Protein AF-A0A660TI11-F1 (afdb_monomer)

Sequence (239 aa):
DGWEASFKNPEVRSAIKNYALRIVREFHPRYLGLASEINSYADAYPEDFNNYLSLYKEIYDAVKAESPETKIFVTFQWEDLNNLWYQPEEQDYSPGKIKWNQIEIFEPRLDLWAISSYPYITFDNASDIPDDYYSRLLTRTDKELAVTEGGWISEDFKHLTATVEDQEGYLNAIHQQIGDRMAFWIYLLIQDINIESYSKYIKGADLETLGFFTTVGLISENGTPKPALSLWDRFRTLK

Structure (mmCIF, N/CA/C/O backbone):
data_AF-A0A660TI11-F1
#
_entry.id   AF-A0A660TI11-F1
#
loop_
_atom_site.group_PDB
_atom_site.id
_atom_site.type_symbol
_atom_site.label_atom_id
_atom_site.label_alt_id
_atom_site.label_comp_id
_atom_site.label_asym_id
_atom_site.label_entity_id
_atom_site.label_seq_id
_atom_site.pdbx_PDB_ins_code
_atom_site.Cartn_x
_atom_site.Cartn_y
_atom_site.Cartn_z
_atom_site.occupancy
_atom_site.B_iso_or_equiv
_atom_site.auth_seq_id
_atom_site.auth_comp_id
_atom_site.auth_asym_id
_atom_site.auth_atom_id
_atom_site.pdb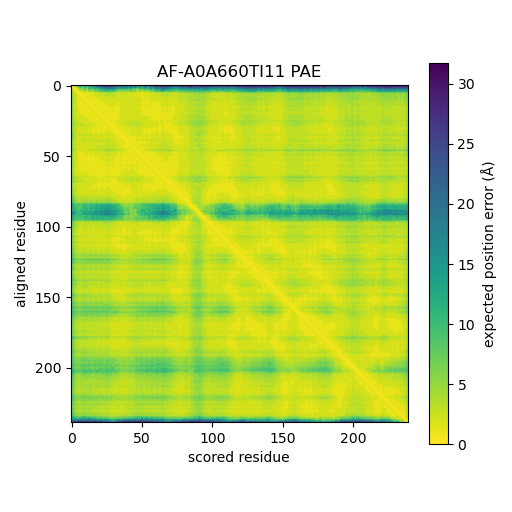x_PDB_model_num
ATOM 1 N N . ASP A 1 1 ? -4.634 28.977 19.392 1.00 50.94 1 ASP A N 1
ATOM 2 C CA . ASP A 1 1 ? -3.402 28.399 19.967 1.00 50.94 1 ASP A CA 1
ATOM 3 C C . ASP A 1 1 ? -3.781 27.364 21.012 1.00 50.94 1 ASP A C 1
ATOM 5 O O . ASP A 1 1 ? -4.490 27.712 21.947 1.00 50.94 1 ASP A O 1
ATOM 9 N N . GLY A 1 2 ? -3.437 26.090 20.789 1.00 66.19 2 GLY A N 1
ATOM 10 C CA . GLY A 1 2 ? -3.873 24.964 21.639 1.00 66.19 2 GLY A CA 1
ATOM 11 C C . GLY A 1 2 ? -4.309 23.691 20.898 1.00 66.19 2 GLY A C 1
ATOM 12 O O . GLY A 1 2 ? -4.834 22.783 21.530 1.00 66.19 2 GLY A O 1
ATOM 13 N N . TRP A 1 3 ? -4.124 23.614 19.577 1.00 69.88 3 TRP A N 1
ATOM 14 C CA . TRP A 1 3 ? -4.389 22.391 18.818 1.00 69.88 3 TRP A CA 1
ATOM 15 C C . TRP A 1 3 ? -3.182 21.447 18.896 1.00 69.88 3 TRP A C 1
ATOM 17 O O . TRP A 1 3 ? -2.064 21.851 18.580 1.00 69.88 3 TRP A O 1
ATOM 27 N N . GLU A 1 4 ? -3.419 20.209 19.328 1.00 84.88 4 GLU A N 1
ATOM 28 C CA . GLU A 1 4 ? -2.422 19.137 19.397 1.00 84.88 4 GLU A CA 1
ATOM 29 C C . GLU A 1 4 ? -2.705 18.112 18.293 1.00 84.88 4 GLU A C 1
ATOM 31 O O . GLU A 1 4 ? -3.795 17.527 18.250 1.00 84.88 4 GLU A O 1
ATOM 36 N N . ALA A 1 5 ? -1.722 17.898 17.414 1.00 87.81 5 ALA A N 1
ATOM 37 C CA . ALA A 1 5 ? -1.749 16.907 16.339 1.00 87.81 5 ALA A CA 1
ATOM 38 C C . ALA A 1 5 ? -1.487 15.492 16.889 1.00 87.81 5 ALA A C 1
ATOM 40 O O . ALA A 1 5 ? -0.486 14.866 16.557 1.00 87.81 5 ALA A O 1
ATOM 41 N N . SER A 1 6 ? -2.363 15.021 17.777 1.00 94.50 6 SER A N 1
ATOM 42 C CA . SER A 1 6 ? -2.240 13.725 18.451 1.00 94.50 6 SER A CA 1
ATOM 43 C C . SER A 1 6 ? -3.558 12.960 18.427 1.00 94.50 6 SER A C 1
ATOM 45 O O . SER A 1 6 ? -4.639 13.536 18.587 1.00 94.50 6 SER A O 1
ATOM 47 N N . PHE A 1 7 ? -3.481 11.634 18.327 1.00 96.88 7 PHE A N 1
ATOM 48 C CA . PHE A 1 7 ? -4.636 10.744 18.459 1.00 96.88 7 PHE A CA 1
ATOM 49 C C . PHE A 1 7 ? -5.173 10.634 19.894 1.00 96.88 7 PHE A C 1
ATOM 51 O O . PHE A 1 7 ? -6.214 10.004 20.115 1.00 96.88 7 PHE A O 1
ATOM 58 N N . LYS A 1 8 ? -4.510 11.249 20.880 1.00 96.12 8 LYS A N 1
ATOM 59 C CA . LYS A 1 8 ? -5.046 11.473 22.231 1.00 96.12 8 LYS A CA 1
ATOM 60 C C . LYS A 1 8 ? -6.106 12.574 22.253 1.00 96.12 8 LYS A C 1
ATOM 62 O O . LYS A 1 8 ? -6.991 12.554 23.109 1.00 96.12 8 LYS A O 1
ATOM 67 N N . ASN A 1 9 ? -6.032 13.527 21.323 1.00 96.25 9 ASN A N 1
ATOM 68 C CA . ASN A 1 9 ? -6.940 14.664 21.270 1.00 96.25 9 ASN A CA 1
ATOM 69 C C . ASN A 1 9 ? -8.373 14.194 20.926 1.00 96.25 9 ASN A C 1
ATOM 71 O O . ASN A 1 9 ? -8.598 13.648 19.841 1.00 96.25 9 ASN A O 1
ATOM 75 N N . PRO A 1 10 ? -9.372 14.414 21.804 1.00 95.88 10 PRO A N 1
ATOM 76 C CA . PRO A 1 10 ? -10.735 13.927 21.592 1.00 95.88 10 PRO A CA 1
ATOM 77 C C . PRO A 1 10 ? -11.412 14.520 20.349 1.00 95.88 10 PRO A C 1
ATOM 79 O O . PRO A 1 10 ? -12.268 13.859 19.754 1.00 95.88 10 PRO A O 1
ATOM 82 N N . GLU A 1 11 ? -11.032 15.727 19.925 1.00 95.56 11 GLU A N 1
ATOM 83 C CA . GLU A 1 11 ? -11.569 16.347 18.710 1.00 95.56 11 GLU A CA 1
ATOM 84 C C . GLU A 1 11 ? -11.051 15.639 17.452 1.00 95.56 11 GLU A C 1
ATOM 86 O O . GLU A 1 11 ? -11.844 15.315 16.568 1.00 95.56 11 GLU A O 1
ATOM 91 N N . VAL A 1 12 ? -9.754 15.302 17.409 1.00 95.81 12 VAL A N 1
ATOM 92 C CA . VAL A 1 12 ? -9.137 14.528 16.314 1.00 95.81 12 VAL A CA 1
ATOM 93 C C . VAL A 1 12 ? -9.777 13.144 16.218 1.00 95.81 12 VAL A C 1
ATOM 95 O O . VAL A 1 12 ? -10.233 12.740 15.148 1.00 95.81 12 VAL A O 1
ATOM 98 N N . ARG A 1 13 ? -9.895 12.443 17.352 1.00 97.31 13 ARG A N 1
ATOM 99 C CA . ARG A 1 13 ? -10.547 11.125 17.426 1.00 97.31 13 ARG A CA 1
ATOM 100 C C . ARG A 1 13 ? -11.976 11.168 16.895 1.00 97.31 13 ARG A C 1
ATOM 102 O O . ARG A 1 13 ? -12.360 10.342 16.068 1.00 97.31 13 ARG A O 1
ATOM 109 N N . SER A 1 14 ? -12.751 12.154 17.350 1.00 97.75 14 SER A N 1
ATOM 110 C CA . SER A 1 14 ? -14.145 12.332 16.935 1.00 97.75 14 SER A CA 1
ATOM 111 C C . SER A 1 14 ? -14.249 12.636 15.444 1.00 97.75 14 SER A C 1
ATOM 113 O O . SER A 1 14 ? -15.091 12.053 14.764 1.00 97.75 14 SER A O 1
ATOM 115 N N . ALA A 1 15 ? -13.386 13.507 14.917 1.00 97.31 15 ALA A N 1
ATOM 116 C CA . ALA A 1 15 ? -13.375 13.861 13.503 1.00 97.31 15 ALA A CA 1
ATOM 117 C C . ALA A 1 15 ? -13.090 12.643 12.611 1.00 97.31 15 ALA A C 1
ATOM 119 O O . ALA A 1 15 ? -13.863 12.369 11.693 1.00 97.31 15 ALA A O 1
ATOM 120 N N . ILE A 1 16 ? -12.044 11.871 12.919 1.00 97.88 16 ILE A N 1
ATOM 121 C CA . ILE A 1 16 ? -11.657 10.687 12.136 1.00 97.88 16 ILE A CA 1
ATOM 122 C C . ILE A 1 16 ? -12.747 9.616 12.198 1.00 97.88 16 ILE A C 1
ATOM 124 O O . ILE A 1 16 ? -13.173 9.112 11.158 1.00 97.88 16 ILE A O 1
ATOM 128 N N . LYS A 1 17 ? -13.259 9.307 13.396 1.00 98.69 17 LYS A N 1
ATOM 129 C CA . LYS A 1 17 ? -14.334 8.320 13.563 1.00 98.69 17 LYS A CA 1
ATOM 130 C C . LYS A 1 17 ? -15.594 8.715 12.797 1.00 98.69 17 LYS A C 1
ATOM 132 O O . LYS A 1 17 ? -16.164 7.890 12.085 1.00 98.69 17 LYS A O 1
ATOM 137 N N . ASN A 1 18 ? -16.024 9.970 12.918 1.00 98.69 18 ASN A N 1
ATOM 138 C CA . ASN A 1 18 ? -17.218 10.455 12.229 1.00 98.69 18 ASN A CA 1
ATOM 139 C C . ASN A 1 18 ? -17.035 10.453 10.710 1.00 98.69 18 ASN A C 1
ATOM 141 O O . ASN A 1 18 ? -17.977 10.123 9.991 1.00 98.69 18 ASN A O 1
ATOM 145 N N . TYR A 1 19 ? -15.837 10.780 10.219 1.00 98.56 19 TYR A N 1
ATOM 146 C CA . TYR A 1 19 ? -15.533 10.717 8.794 1.00 98.56 19 TYR A CA 1
ATOM 147 C C . TYR A 1 19 ? -15.559 9.276 8.272 1.00 98.56 19 TYR A C 1
ATOM 149 O O . TYR A 1 19 ? -16.237 9.012 7.282 1.00 98.56 19 TYR A O 1
ATOM 157 N N . ALA A 1 20 ? -14.936 8.324 8.974 1.00 98.69 20 ALA A N 1
ATOM 158 C CA . ALA A 1 20 ? -14.980 6.907 8.607 1.00 98.69 20 ALA A CA 1
ATOM 159 C C . ALA A 1 20 ? -16.424 6.372 8.545 1.00 98.69 20 ALA A C 1
ATOM 161 O O . ALA A 1 20 ? -16.825 5.782 7.543 1.00 98.69 20 ALA A O 1
ATOM 162 N N . LEU A 1 21 ? -17.243 6.648 9.568 1.00 98.81 21 LEU A N 1
ATOM 163 C CA . LEU A 1 21 ? -18.656 6.244 9.583 1.00 98.81 21 LEU A CA 1
ATOM 164 C C . LEU A 1 21 ? -19.466 6.913 8.469 1.00 98.81 21 LEU A C 1
ATOM 166 O O . LEU A 1 21 ? -20.350 6.288 7.886 1.00 98.81 21 LEU A O 1
ATOM 170 N N . ARG A 1 22 ? -19.162 8.172 8.141 1.00 98.75 22 ARG A N 1
ATOM 171 C CA . ARG A 1 22 ? -19.785 8.860 7.009 1.00 98.75 22 ARG A CA 1
ATOM 172 C C . ARG A 1 22 ? -19.457 8.164 5.689 1.00 98.75 22 ARG A C 1
ATOM 174 O O . ARG A 1 22 ? -20.382 7.890 4.933 1.00 98.75 22 ARG A O 1
ATOM 181 N N . ILE A 1 23 ? -18.188 7.832 5.438 1.00 98.56 23 ILE A N 1
ATOM 182 C CA . ILE A 1 23 ? -17.778 7.098 4.230 1.00 98.56 23 ILE A CA 1
ATOM 183 C C . ILE A 1 23 ? -18.503 5.753 4.138 1.00 98.56 23 ILE A C 1
ATOM 185 O O . ILE A 1 23 ? -19.021 5.410 3.076 1.00 98.56 23 ILE A O 1
ATOM 189 N N . VAL A 1 24 ? -18.611 5.023 5.251 1.00 98.62 24 VAL A N 1
ATOM 190 C CA . VAL A 1 24 ? -19.335 3.744 5.294 1.00 98.62 24 VAL A CA 1
ATOM 191 C C . VAL A 1 24 ? -20.806 3.910 4.918 1.00 98.62 24 VAL A C 1
ATOM 193 O O . VAL A 1 24 ? -21.297 3.177 4.064 1.00 98.62 24 VAL A O 1
ATOM 196 N N . ARG A 1 25 ? -21.498 4.894 5.501 1.00 98.62 25 ARG A N 1
ATOM 197 C CA . ARG A 1 25 ? -22.932 5.137 5.264 1.00 98.62 25 ARG A CA 1
ATOM 198 C C . ARG A 1 25 ? -23.236 5.698 3.875 1.00 98.62 25 ARG A C 1
ATOM 200 O O . ARG A 1 25 ? -24.311 5.442 3.344 1.00 98.62 25 ARG A O 1
ATOM 207 N N . GLU A 1 26 ? -22.336 6.494 3.304 1.00 98.56 26 GLU A N 1
ATOM 208 C CA . GLU A 1 26 ? -22.541 7.103 1.984 1.00 98.56 26 GLU A CA 1
ATOM 209 C C . GLU A 1 26 ? -22.179 6.132 0.853 1.00 98.56 26 GLU A C 1
ATOM 211 O O . GLU A 1 26 ? -22.944 5.985 -0.100 1.00 98.56 26 GLU A O 1
ATOM 216 N N . PHE A 1 27 ? -21.044 5.435 0.962 1.00 98.44 27 PHE A N 1
ATOM 217 C CA . PHE A 1 27 ? -20.476 4.666 -0.150 1.00 98.44 27 PHE A CA 1
ATOM 218 C C . PHE A 1 27 ? -20.606 3.150 -0.009 1.00 98.44 27 PHE A C 1
ATOM 220 O O . PHE A 1 27 ? -20.408 2.453 -1.001 1.00 98.44 27 PHE A O 1
ATOM 227 N N . HIS A 1 28 ? -20.949 2.634 1.177 1.00 98.19 28 HIS A N 1
ATOM 228 C CA . HIS A 1 28 ? -21.078 1.195 1.449 1.00 98.19 28 HIS A CA 1
ATOM 229 C C . HIS A 1 28 ? -19.875 0.381 0.925 1.00 98.19 28 HIS A C 1
ATOM 231 O O . HIS A 1 28 ? -20.044 -0.557 0.138 1.00 98.19 28 HIS A O 1
ATOM 237 N N . PRO A 1 29 ? -18.634 0.760 1.286 1.00 98.31 29 PRO A N 1
ATOM 238 C CA . PRO A 1 29 ? -17.450 0.200 0.660 1.00 98.31 29 PRO A CA 1
ATOM 239 C C . PRO A 1 29 ? -17.269 -1.276 1.029 1.00 98.31 29 PRO A C 1
ATOM 241 O O . PRO A 1 29 ? -17.478 -1.683 2.175 1.00 98.31 29 PRO A O 1
ATOM 244 N N . ARG A 1 30 ? -16.793 -2.076 0.068 1.00 98.31 30 ARG A N 1
ATOM 245 C CA . ARG A 1 30 ? -16.351 -3.456 0.329 1.00 98.31 30 ARG A CA 1
ATOM 246 C C . ARG A 1 30 ? -15.092 -3.494 1.203 1.00 98.31 30 ARG A C 1
ATOM 248 O O . ARG A 1 30 ? -14.972 -4.377 2.043 1.00 98.31 30 ARG A O 1
ATOM 255 N N . TYR A 1 31 ? -14.190 -2.530 1.019 1.00 98.56 31 TYR A N 1
ATOM 256 C CA . TYR A 1 31 ? -12.917 -2.405 1.730 1.00 98.56 31 TYR A CA 1
ATOM 257 C C . TYR A 1 31 ? -12.744 -0.967 2.238 1.00 98.56 31 TYR A C 1
ATOM 259 O O . TYR A 1 31 ? -12.993 -0.025 1.488 1.00 98.56 31 TYR A O 1
ATOM 267 N N . LEU A 1 32 ? -12.301 -0.790 3.483 1.00 98.62 32 LEU A N 1
ATOM 268 C CA . LEU A 1 32 ? -11.999 0.512 4.079 1.00 98.62 32 LEU A CA 1
ATOM 269 C C . LEU A 1 32 ? -10.638 0.468 4.790 1.00 98.62 32 LEU A C 1
ATOM 271 O O . LEU A 1 32 ? -10.488 -0.182 5.826 1.00 98.62 32 LEU A O 1
ATOM 275 N N . GLY A 1 33 ? -9.665 1.184 4.226 1.00 98.38 33 GLY A N 1
ATOM 276 C CA . GLY A 1 33 ? -8.359 1.418 4.840 1.00 98.38 33 GLY A CA 1
ATOM 277 C C . GLY A 1 33 ? -8.423 2.586 5.826 1.00 98.38 33 GLY A C 1
ATOM 278 O O . GLY A 1 33 ? -8.944 3.647 5.487 1.00 98.38 33 GLY A O 1
ATOM 279 N N . LEU A 1 34 ? -7.918 2.395 7.046 1.00 98.50 34 LEU A N 1
ATOM 280 C CA . LEU A 1 34 ? -7.959 3.394 8.126 1.00 98.50 34 LEU A CA 1
ATOM 281 C C . LEU A 1 34 ? -6.600 4.047 8.428 1.00 98.50 34 LEU A C 1
ATOM 283 O O . LEU A 1 34 ? -6.528 4.940 9.273 1.00 98.50 34 LEU A O 1
ATOM 287 N N . ALA A 1 35 ? -5.536 3.607 7.759 1.00 97.94 35 ALA A N 1
ATOM 288 C CA . ALA A 1 35 ? -4.238 4.271 7.693 1.00 97.94 35 ALA A CA 1
ATOM 289 C C . ALA A 1 35 ? -3.436 3.740 6.506 1.00 97.94 35 ALA A C 1
ATOM 291 O O . ALA A 1 35 ? -3.646 2.603 6.073 1.00 97.94 35 ALA A O 1
ATOM 292 N N . SER A 1 36 ? -2.516 4.580 6.034 1.00 97.31 36 SER A N 1
ATOM 293 C CA . SER A 1 36 ? -1.507 4.230 5.041 1.00 97.31 36 SER A CA 1
ATOM 294 C C . SER A 1 36 ? -0.157 4.066 5.731 1.00 97.31 36 SER A C 1
ATOM 296 O O . SER A 1 36 ? 0.192 4.927 6.536 1.00 97.31 36 SER A O 1
ATOM 298 N N . GLU A 1 37 ? 0.560 2.983 5.429 1.00 96.75 37 GLU A N 1
ATOM 299 C CA . GLU A 1 37 ? 1.939 2.700 5.857 1.00 96.75 37 GLU A CA 1
ATOM 300 C C . GLU A 1 37 ? 2.162 2.970 7.351 1.00 96.75 37 GLU A C 1
ATOM 302 O O . GLU A 1 37 ? 3.064 3.693 7.774 1.00 96.75 37 GLU A O 1
ATOM 307 N N . ILE A 1 38 ? 1.274 2.415 8.180 1.00 97.69 38 ILE A N 1
ATOM 308 C CA . ILE A 1 38 ? 1.168 2.794 9.594 1.00 97.69 38 ILE A CA 1
ATOM 309 C C . ILE A 1 38 ? 2.426 2.447 10.405 1.00 97.69 38 ILE A C 1
ATOM 311 O O . ILE A 1 38 ? 2.665 3.046 11.451 1.00 97.69 38 ILE A O 1
ATOM 315 N N . ASN A 1 39 ? 3.240 1.508 9.925 1.00 95.44 39 ASN A N 1
ATOM 316 C CA . ASN A 1 39 ? 4.530 1.151 10.511 1.00 95.44 39 ASN A CA 1
ATOM 317 C C . ASN A 1 39 ? 5.491 2.340 10.589 1.00 95.44 39 ASN A C 1
ATOM 319 O O . ASN A 1 39 ? 6.081 2.560 11.643 1.00 95.44 39 ASN A O 1
ATOM 323 N N . SER A 1 40 ? 5.568 3.175 9.553 1.00 92.56 40 SER A N 1
ATOM 324 C CA . SER A 1 40 ? 6.456 4.343 9.569 1.00 92.56 40 SER A CA 1
ATOM 325 C C . SER A 1 40 ? 6.003 5.372 10.612 1.00 92.56 40 SER A C 1
ATOM 327 O O . SER A 1 40 ? 6.815 5.984 11.303 1.00 92.56 40 SER A O 1
ATOM 329 N N . TYR A 1 41 ? 4.685 5.515 10.807 1.00 94.56 41 TYR A N 1
ATOM 330 C CA . TYR A 1 41 ? 4.141 6.328 11.898 1.00 94.56 41 TYR A CA 1
ATOM 331 C C . TYR A 1 41 ? 4.413 5.708 13.278 1.00 94.56 41 TYR A C 1
ATOM 333 O O . TYR A 1 41 ? 4.700 6.436 14.228 1.00 94.56 41 TYR A O 1
ATOM 341 N N . ALA A 1 42 ? 4.322 4.381 13.403 1.00 94.56 42 ALA A N 1
ATOM 342 C CA . ALA A 1 42 ? 4.605 3.672 14.647 1.00 94.56 42 ALA A CA 1
ATOM 343 C C . ALA A 1 42 ? 6.065 3.845 15.089 1.00 94.56 42 ALA A C 1
ATOM 345 O O . ALA A 1 42 ? 6.308 4.051 16.279 1.00 94.56 42 ALA A O 1
ATOM 346 N N . ASP A 1 43 ? 7.003 3.823 14.140 1.00 91.62 43 ASP A N 1
ATOM 347 C CA . ASP A 1 43 ? 8.429 4.032 14.400 1.00 91.62 43 ASP A CA 1
ATOM 348 C C . ASP A 1 43 ? 8.729 5.504 14.740 1.00 91.62 43 ASP A C 1
ATOM 350 O O . ASP A 1 43 ? 9.418 5.785 15.721 1.00 91.62 43 ASP A O 1
ATOM 354 N N . ALA A 1 44 ? 8.136 6.460 14.016 1.00 91.75 44 ALA A N 1
ATOM 355 C CA . ALA A 1 44 ? 8.351 7.891 14.252 1.00 91.75 44 ALA A CA 1
ATOM 356 C C . ALA A 1 44 ? 7.670 8.437 15.525 1.00 91.75 44 ALA A C 1
ATOM 358 O O . ALA A 1 44 ? 8.194 9.345 16.177 1.00 91.75 44 ALA A O 1
ATOM 359 N N . TYR A 1 45 ? 6.497 7.908 15.890 1.00 93.81 45 TYR A N 1
ATOM 360 C CA . TYR A 1 45 ? 5.662 8.411 16.989 1.00 93.81 45 TYR A CA 1
ATOM 361 C C . TYR A 1 45 ? 5.149 7.284 17.904 1.00 93.81 45 TYR A C 1
ATOM 363 O O . TYR A 1 45 ? 3.935 7.150 18.099 1.00 93.81 45 TYR A O 1
ATOM 371 N N . PRO A 1 46 ? 6.036 6.495 18.537 1.00 92.94 46 PRO A N 1
ATOM 372 C CA . PRO A 1 46 ? 5.647 5.290 19.277 1.00 92.94 46 PRO A CA 1
ATOM 373 C C . PRO A 1 46 ? 4.692 5.570 20.447 1.00 92.94 46 PRO A C 1
ATOM 375 O O . PRO A 1 46 ? 3.787 4.781 20.729 1.00 92.94 46 PRO A O 1
ATOM 378 N N . GLU A 1 47 ? 4.835 6.725 21.104 1.00 91.81 47 GLU A N 1
ATOM 379 C CA . GLU A 1 47 ? 3.950 7.132 22.202 1.00 91.81 47 GLU A CA 1
ATOM 380 C C . GLU A 1 47 ? 2.524 7.447 21.719 1.00 91.81 47 GLU A C 1
ATOM 382 O O . GLU A 1 47 ? 1.548 7.084 22.382 1.00 91.81 47 GLU A O 1
ATOM 387 N N . ASP A 1 48 ? 2.376 8.085 20.551 1.00 96.69 48 ASP A N 1
ATOM 388 C CA . ASP A 1 48 ? 1.057 8.434 20.007 1.00 96.69 48 ASP A CA 1
ATOM 389 C C . ASP A 1 48 ? 0.425 7.300 19.190 1.00 96.69 48 ASP A C 1
ATOM 391 O O . ASP A 1 48 ? -0.802 7.201 19.103 1.00 96.69 48 ASP A O 1
ATOM 395 N N . PHE A 1 49 ? 1.233 6.369 18.678 1.00 97.31 49 PHE A N 1
ATOM 396 C CA . PHE A 1 49 ? 0.761 5.162 18.002 1.00 97.31 49 PHE A CA 1
ATOM 397 C C . PHE A 1 49 ? -0.201 4.341 18.869 1.00 97.31 49 PHE A C 1
ATOM 399 O O . PHE A 1 49 ? -1.217 3.849 18.379 1.00 97.31 49 PHE A O 1
ATOM 406 N N . ASN A 1 50 ? 0.030 4.261 20.182 1.00 97.19 50 ASN A N 1
ATOM 407 C CA . ASN A 1 50 ? -0.909 3.599 21.094 1.00 97.19 50 ASN A CA 1
ATOM 408 C C . ASN A 1 50 ? -2.286 4.290 21.131 1.00 97.19 50 ASN A C 1
ATOM 410 O O . ASN A 1 50 ? -3.322 3.622 21.233 1.00 97.19 50 ASN A O 1
ATOM 414 N N . ASN A 1 51 ? -2.323 5.621 20.996 1.00 98.12 51 ASN A N 1
ATOM 415 C CA . ASN A 1 51 ? -3.576 6.368 20.901 1.00 98.12 51 ASN A CA 1
ATOM 416 C C . ASN A 1 51 ? -4.275 6.110 19.557 1.00 98.12 51 ASN A C 1
ATOM 418 O O . ASN A 1 51 ? -5.501 5.930 19.547 1.00 98.12 51 ASN A O 1
ATOM 422 N N . TYR A 1 52 ? -3.516 6.029 18.455 1.00 98.50 52 TYR A N 1
ATOM 423 C CA . TYR A 1 52 ? -4.037 5.616 17.146 1.00 98.50 52 TYR A CA 1
ATOM 424 C C . TYR A 1 52 ? -4.624 4.207 17.202 1.00 98.50 52 TYR A C 1
ATOM 426 O O . TYR A 1 52 ? -5.771 4.008 16.818 1.00 98.50 52 TYR A O 1
ATOM 434 N N . LEU A 1 53 ? -3.888 3.232 17.737 1.00 98.56 53 LEU A N 1
ATOM 435 C CA . LEU A 1 53 ? -4.331 1.843 17.831 1.00 98.56 53 LEU A CA 1
ATOM 436 C C . LEU A 1 53 ? -5.642 1.716 18.619 1.00 98.56 53 LEU A C 1
ATOM 438 O O . LEU A 1 53 ? -6.534 0.956 18.240 1.00 98.56 53 LEU A O 1
ATOM 442 N N . SER A 1 54 ? -5.785 2.475 19.707 1.00 98.50 54 SER A N 1
ATOM 443 C CA . SER A 1 54 ? -7.045 2.563 20.450 1.00 98.50 54 SER A CA 1
ATOM 444 C C . SER A 1 54 ? -8.176 3.149 19.592 1.00 98.50 54 SER A C 1
ATOM 446 O O . SER A 1 54 ? -9.269 2.586 19.544 1.00 98.50 54 SER A O 1
ATOM 448 N N . LEU A 1 55 ? -7.916 4.245 18.867 1.00 98.75 55 LEU A N 1
ATOM 449 C CA . LEU A 1 55 ? -8.889 4.856 17.951 1.00 98.75 55 LEU A CA 1
ATOM 450 C C . LEU A 1 55 ? -9.299 3.897 16.829 1.00 98.75 55 LEU A C 1
ATOM 452 O O . LEU A 1 55 ? -10.484 3.765 16.537 1.00 98.75 55 LEU A O 1
ATOM 456 N N . TYR A 1 56 ? -8.339 3.199 16.231 1.00 98.88 56 TYR A N 1
ATOM 457 C CA . TYR A 1 56 ? -8.572 2.196 15.203 1.00 98.88 56 TYR A CA 1
ATOM 458 C C . TYR A 1 56 ? -9.558 1.129 15.687 1.00 98.88 56 TYR A C 1
ATOM 460 O O . TYR A 1 56 ? -10.539 0.849 15.003 1.00 98.88 56 TYR A O 1
ATOM 468 N N . LYS A 1 57 ? -9.355 0.588 16.897 1.00 98.81 57 LYS A N 1
ATOM 469 C CA . LYS A 1 57 ? -10.246 -0.426 17.487 1.00 98.81 57 LYS A CA 1
ATOM 470 C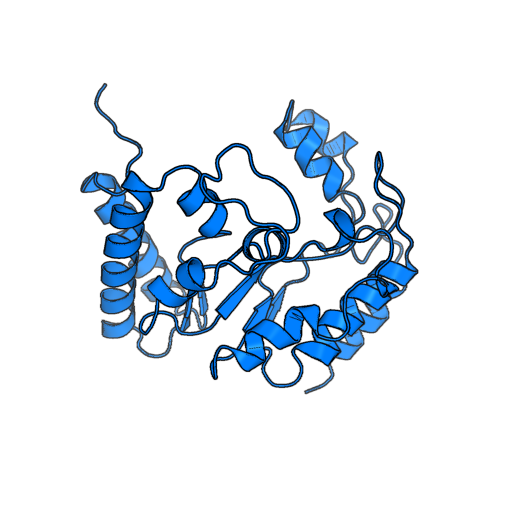 C . LYS A 1 57 ? -11.658 0.123 17.722 1.00 98.81 57 LYS A C 1
ATOM 472 O O . LYS A 1 57 ? -12.629 -0.568 17.427 1.00 98.81 57 LYS A O 1
ATOM 477 N N . GLU A 1 58 ? -11.784 1.373 18.177 1.00 98.75 58 GLU A N 1
ATOM 478 C CA . GLU A 1 58 ? -13.085 2.048 18.319 1.00 98.75 58 GLU A CA 1
ATOM 479 C C . GLU A 1 58 ? -13.803 2.255 16.978 1.00 98.75 58 GLU A C 1
ATOM 481 O O . GLU A 1 58 ? -15.029 2.132 16.912 1.00 98.75 58 GLU A O 1
ATOM 486 N N . ILE A 1 59 ? -13.065 2.604 15.920 1.00 98.88 59 ILE A N 1
ATOM 487 C CA . ILE A 1 59 ? -13.622 2.785 14.575 1.00 98.88 59 ILE A CA 1
ATOM 488 C C . ILE A 1 59 ? -14.017 1.433 13.986 1.00 98.88 59 ILE A C 1
ATOM 490 O O . ILE A 1 59 ? -15.123 1.323 13.469 1.00 98.88 59 ILE A O 1
ATOM 494 N N . TYR A 1 60 ? -13.168 0.409 14.109 1.00 98.88 60 TYR A N 1
ATOM 495 C CA . TYR A 1 60 ? -13.462 -0.955 13.667 1.00 98.88 60 TYR A CA 1
ATOM 496 C C . TYR A 1 60 ? -14.788 -1.440 14.260 1.00 98.88 60 TYR A C 1
ATOM 498 O O . TYR A 1 60 ? -15.703 -1.782 13.515 1.00 98.88 60 TYR A O 1
ATOM 506 N N . ASP A 1 61 ? -14.930 -1.391 15.590 1.00 98.88 61 ASP A N 1
ATOM 507 C CA . ASP A 1 61 ? -16.132 -1.875 16.277 1.00 98.88 61 ASP A CA 1
ATOM 508 C C . ASP A 1 61 ? -17.383 -1.074 15.857 1.00 98.88 61 ASP A C 1
ATOM 510 O O . ASP A 1 61 ? -18.452 -1.650 15.646 1.00 98.88 61 ASP A O 1
ATOM 514 N N . ALA A 1 62 ? -17.251 0.244 15.664 1.00 98.81 62 ALA A N 1
ATOM 515 C CA . ALA A 1 62 ? -18.350 1.091 15.202 1.00 98.81 62 ALA A CA 1
ATOM 516 C C . ALA A 1 62 ? -18.761 0.793 13.750 1.00 98.81 62 ALA A C 1
ATOM 518 O O . ALA A 1 62 ? -19.951 0.712 13.456 1.00 98.81 62 ALA A O 1
ATOM 519 N N . VAL A 1 63 ? -17.796 0.595 12.846 1.00 98.81 63 VAL A N 1
ATOM 520 C CA . VAL A 1 63 ? -18.081 0.234 11.451 1.00 98.81 63 VAL A CA 1
ATOM 521 C C . VAL A 1 63 ? -18.729 -1.143 11.383 1.00 98.81 63 VAL A C 1
ATOM 523 O O . VAL A 1 63 ? -19.740 -1.296 10.704 1.00 98.81 63 VAL A O 1
ATOM 526 N N . LYS A 1 64 ? -18.220 -2.132 12.125 1.00 98.81 64 LYS A N 1
ATOM 527 C CA . LYS A 1 64 ? -18.784 -3.490 12.132 1.00 98.81 64 LYS A CA 1
ATOM 528 C C . LYS A 1 64 ? -20.207 -3.565 12.675 1.00 98.81 64 LYS A C 1
ATOM 530 O O . LYS A 1 64 ? -20.954 -4.442 12.252 1.00 98.81 64 LYS A O 1
ATOM 535 N N . ALA A 1 65 ? -20.600 -2.650 13.560 1.00 98.69 65 ALA A N 1
ATOM 536 C CA . ALA A 1 65 ? -21.972 -2.573 14.057 1.00 98.69 65 ALA A CA 1
ATOM 537 C C . ALA A 1 65 ? -22.989 -2.144 12.980 1.00 98.69 65 ALA A C 1
ATOM 539 O O . ALA A 1 65 ? -24.155 -2.524 13.066 1.00 98.69 65 ALA A O 1
ATOM 540 N N . GLU A 1 66 ? -22.567 -1.368 11.976 1.00 98.12 66 GLU A N 1
ATOM 541 C CA . GLU A 1 66 ? -23.455 -0.802 10.945 1.00 98.12 66 GLU A CA 1
ATOM 542 C C . GLU A 1 66 ? -23.245 -1.427 9.554 1.00 98.12 66 GLU A C 1
ATOM 544 O O . GLU A 1 66 ? -24.179 -1.493 8.759 1.00 98.12 66 GLU A O 1
ATOM 549 N N . SER A 1 67 ? -22.033 -1.908 9.265 1.00 98.56 67 SER A N 1
ATOM 550 C CA . SER A 1 67 ? -21.628 -2.539 8.005 1.00 98.56 67 SER A CA 1
ATOM 551 C C . SER A 1 67 ? -20.693 -3.731 8.277 1.00 98.56 67 SER A C 1
ATOM 553 O O . SER A 1 67 ? -19.481 -3.644 8.050 1.00 98.56 67 SER A O 1
ATOM 555 N N . PRO A 1 68 ? -21.221 -4.860 8.793 1.00 98.31 68 PRO A N 1
ATOM 556 C CA . PRO A 1 68 ? -20.409 -6.016 9.193 1.00 98.31 68 PRO A CA 1
ATOM 557 C C . PRO A 1 68 ? -19.580 -6.613 8.041 1.00 98.31 68 PRO A C 1
ATOM 559 O O . PRO A 1 68 ? -18.482 -7.129 8.271 1.00 98.31 68 PRO A O 1
ATOM 562 N N . GLU A 1 69 ? -20.068 -6.476 6.805 1.00 98.25 69 GLU A N 1
ATOM 563 C CA . GLU A 1 69 ? -19.424 -6.991 5.592 1.00 98.25 69 GLU A CA 1
ATOM 564 C C . GLU A 1 69 ? -18.259 -6.120 5.089 1.00 98.25 69 GLU A C 1
ATOM 566 O O . GLU A 1 69 ? -17.397 -6.623 4.366 1.00 98.25 69 GLU A O 1
ATOM 571 N N . THR A 1 70 ? -18.183 -4.834 5.467 1.00 98.75 70 THR A N 1
ATOM 572 C CA . THR A 1 70 ? -17.062 -3.964 5.068 1.00 98.75 70 THR A CA 1
ATOM 573 C C . THR A 1 70 ? -15.771 -4.483 5.686 1.00 98.75 70 THR A C 1
ATOM 575 O O . THR A 1 70 ? -15.648 -4.527 6.909 1.00 98.75 70 THR A O 1
ATOM 578 N N . LYS A 1 71 ? -14.787 -4.842 4.860 1.00 98.75 71 LYS A N 1
ATOM 579 C CA . LYS A 1 71 ? -13.466 -5.295 5.305 1.00 98.75 71 LYS A CA 1
ATOM 580 C C . LYS A 1 71 ? -12.611 -4.102 5.738 1.00 98.75 71 LYS A C 1
ATOM 582 O O . LYS A 1 71 ? -12.379 -3.194 4.944 1.00 98.75 71 LYS A O 1
ATOM 587 N N . ILE A 1 72 ? -12.149 -4.101 6.982 1.00 98.81 72 ILE A N 1
ATOM 588 C CA . ILE A 1 72 ? -11.358 -3.024 7.586 1.00 98.81 72 ILE A CA 1
ATOM 589 C C . ILE A 1 72 ? -9.889 -3.421 7.650 1.00 98.81 72 ILE A C 1
ATOM 591 O O . ILE A 1 72 ? -9.559 -4.508 8.127 1.00 98.81 72 ILE A O 1
ATOM 595 N N . PHE A 1 73 ? -9.006 -2.522 7.223 1.00 98.81 73 PHE A N 1
ATOM 596 C CA . PHE A 1 73 ? -7.561 -2.733 7.277 1.00 98.81 73 PHE A CA 1
ATOM 597 C C . PHE A 1 73 ? -6.780 -1.439 7.520 1.00 98.81 73 PHE A C 1
ATOM 599 O O . PHE A 1 73 ? -7.334 -0.340 7.519 1.00 98.81 73 PHE A O 1
ATOM 606 N N . VAL A 1 74 ? -5.482 -1.593 7.745 1.00 98.81 74 VAL A N 1
ATOM 607 C CA . VAL A 1 74 ? -4.445 -0.560 7.611 1.00 98.81 74 VAL A CA 1
ATOM 608 C C . VAL A 1 74 ? -3.370 -1.126 6.691 1.00 98.81 74 VAL A C 1
ATOM 610 O O . VAL A 1 74 ? -3.290 -2.350 6.554 1.00 98.81 74 VAL A O 1
ATOM 613 N N . THR A 1 75 ? -2.588 -0.271 6.038 1.00 98.62 75 THR A N 1
ATOM 614 C CA . THR A 1 75 ? -1.500 -0.735 5.168 1.00 98.62 75 THR A CA 1
ATOM 615 C C . THR A 1 75 ? -0.159 -0.645 5.873 1.00 98.62 75 THR A C 1
ATOM 617 O O . THR A 1 75 ? 0.026 0.189 6.764 1.00 98.62 75 THR A O 1
ATOM 620 N N . PHE A 1 76 ? 0.766 -1.512 5.471 1.00 98.44 76 PHE A N 1
ATOM 621 C CA . PHE A 1 76 ? 2.128 -1.529 5.980 1.00 98.44 76 PHE A CA 1
ATOM 622 C C . PHE A 1 76 ? 3.141 -1.470 4.836 1.00 98.44 76 PHE A C 1
ATOM 624 O O . PHE A 1 76 ? 3.017 -2.225 3.874 1.00 98.44 76 PHE A O 1
ATOM 631 N N . GLN A 1 77 ? 4.154 -0.617 4.955 1.00 97.38 77 GLN A N 1
ATOM 632 C CA . GLN A 1 77 ? 5.275 -0.569 4.021 1.00 97.38 77 GLN A CA 1
ATOM 633 C C . GLN A 1 77 ? 6.118 -1.836 4.211 1.00 97.38 77 GLN A C 1
ATOM 635 O O . GLN A 1 77 ? 6.688 -2.063 5.280 1.00 97.38 77 GLN A O 1
ATOM 640 N N . TRP A 1 78 ? 6.105 -2.723 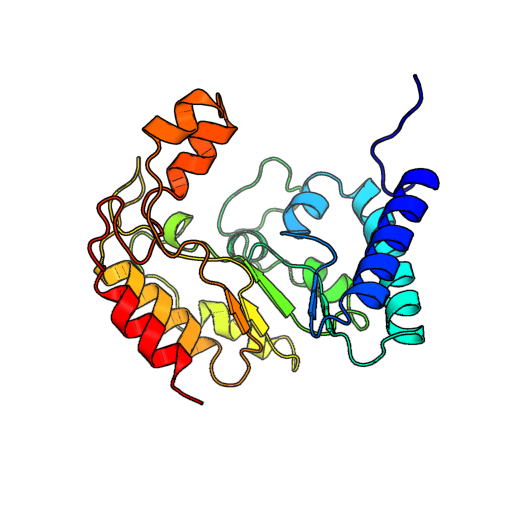3.214 1.00 97.56 78 TRP A N 1
ATOM 641 C CA . TRP A 1 78 ? 6.613 -4.085 3.366 1.00 97.56 78 TRP A CA 1
ATOM 642 C C . TRP A 1 78 ? 8.123 -4.139 3.562 1.00 97.56 78 TRP A C 1
ATOM 644 O O . TRP A 1 78 ? 8.605 -4.848 4.445 1.00 97.56 78 TRP A O 1
ATOM 654 N N . GLU A 1 79 ? 8.883 -3.401 2.766 1.00 95.62 79 GLU A N 1
ATOM 655 C CA . GLU A 1 79 ? 10.339 -3.437 2.846 1.00 95.62 79 GLU A CA 1
ATOM 656 C C . GLU A 1 79 ? 10.862 -2.864 4.190 1.00 95.62 79 GLU A C 1
ATOM 658 O O . GLU A 1 79 ? 11.806 -3.411 4.765 1.00 95.62 79 GLU A O 1
ATOM 663 N N . ASP A 1 80 ? 10.195 -1.849 4.747 1.00 93.75 80 ASP A N 1
ATOM 664 C CA . ASP A 1 80 ? 10.409 -1.308 6.094 1.00 93.75 80 ASP A CA 1
ATOM 665 C C . ASP A 1 80 ? 10.080 -2.353 7.163 1.00 93.75 80 ASP A C 1
ATOM 667 O O . ASP A 1 80 ? 10.907 -2.657 8.020 1.00 93.75 80 ASP A O 1
ATOM 671 N N . LEU A 1 81 ? 8.918 -3.010 7.077 1.00 93.88 81 LEU A N 1
ATOM 672 C CA . LEU A 1 81 ? 8.599 -4.127 7.971 1.00 93.88 81 LEU A CA 1
ATOM 673 C C . LEU A 1 81 ? 9.650 -5.242 7.935 1.00 93.88 81 LEU A C 1
ATOM 675 O O . LEU A 1 81 ? 9.789 -5.963 8.922 1.00 93.88 81 LEU A O 1
ATOM 679 N N . ASN A 1 82 ? 10.364 -5.409 6.820 1.00 93.69 82 ASN A N 1
ATOM 680 C CA . ASN A 1 82 ? 11.423 -6.407 6.655 1.00 93.69 82 ASN A CA 1
ATOM 681 C C . ASN A 1 82 ? 12.797 -5.923 7.127 1.00 93.69 82 ASN A C 1
ATOM 683 O O . ASN A 1 82 ? 13.750 -6.704 7.066 1.00 93.69 82 ASN A O 1
ATOM 687 N N . ASN A 1 83 ? 12.911 -4.683 7.612 1.00 91.25 83 ASN A N 1
ATOM 688 C CA . ASN A 1 83 ? 14.173 -4.055 7.994 1.00 91.25 83 ASN A CA 1
ATOM 689 C C . ASN A 1 83 ? 15.214 -4.150 6.868 1.00 91.25 83 ASN A C 1
ATOM 691 O O . ASN A 1 83 ? 16.338 -4.613 7.087 1.00 91.25 83 ASN A O 1
ATOM 695 N N . LEU A 1 84 ? 14.823 -3.777 5.644 1.00 90.75 84 LEU A N 1
ATOM 696 C CA . LEU A 1 84 ? 15.712 -3.813 4.474 1.00 90.75 84 LEU A CA 1
ATOM 697 C C . LEU A 1 84 ? 16.574 -2.557 4.331 1.00 90.75 84 LEU A C 1
ATOM 699 O O . LEU A 1 84 ? 17.602 -2.590 3.658 1.00 90.75 84 LEU A O 1
ATOM 703 N N . TRP A 1 85 ? 16.213 -1.481 5.024 1.00 83.62 85 TRP A N 1
ATOM 704 C CA . TRP A 1 85 ? 17.040 -0.292 5.180 1.00 83.62 85 TRP A CA 1
ATOM 705 C C . TRP A 1 85 ? 16.934 0.250 6.599 1.00 83.62 85 TRP A C 1
ATOM 707 O O . TRP A 1 85 ? 15.987 -0.029 7.328 1.00 83.62 85 TRP A O 1
ATOM 717 N N . TYR A 1 86 ? 17.924 1.055 6.975 1.00 79.12 86 TYR A N 1
ATOM 718 C CA . TYR A 1 86 ? 17.929 1.756 8.249 1.00 79.12 86 TYR A CA 1
ATOM 719 C C . TYR A 1 86 ? 17.036 2.999 8.192 1.00 79.12 86 TYR A C 1
ATOM 721 O O . TYR A 1 86 ? 17.198 3.823 7.287 1.00 79.12 86 TYR A O 1
ATOM 729 N N . GLN A 1 87 ? 16.166 3.170 9.188 1.00 76.31 87 GLN A N 1
ATOM 730 C CA . GLN A 1 87 ? 15.448 4.423 9.425 1.00 76.31 87 GLN A CA 1
ATOM 731 C C . GLN A 1 87 ? 15.989 5.114 10.685 1.00 76.31 87 GLN A C 1
ATOM 733 O O . GLN A 1 87 ? 16.080 4.471 11.731 1.00 76.31 87 GLN A O 1
ATOM 738 N N . PRO A 1 88 ? 16.358 6.409 10.628 1.00 78.38 88 PRO A N 1
ATOM 739 C CA . PRO A 1 88 ? 16.851 7.146 11.795 1.00 78.38 88 PRO A CA 1
ATOM 740 C C . PRO A 1 88 ? 15.911 7.124 13.005 1.00 78.38 88 PRO A C 1
ATOM 742 O O . PRO A 1 88 ? 16.367 7.161 14.148 1.00 78.38 88 PRO A O 1
ATOM 745 N N . GLU A 1 89 ? 14.608 7.081 12.749 1.00 78.31 89 GLU A N 1
ATOM 746 C CA . GLU A 1 89 ? 13.539 7.064 13.742 1.00 78.31 89 GLU A CA 1
ATOM 747 C C . GLU A 1 89 ? 13.392 5.695 14.429 1.00 78.31 89 GLU A C 1
ATOM 749 O O . GLU A 1 89 ? 12.816 5.600 15.514 1.00 78.31 89 GLU A O 1
ATOM 754 N N . GLU A 1 90 ? 13.948 4.634 13.839 1.00 74.00 90 GLU A N 1
ATOM 755 C CA . GLU A 1 90 ? 13.814 3.271 14.335 1.00 74.00 90 GLU A CA 1
ATOM 756 C C . GLU A 1 90 ? 14.771 2.989 15.502 1.00 74.00 90 GLU A C 1
ATOM 758 O O . GLU A 1 90 ? 15.998 3.045 15.386 1.00 74.00 90 GLU A O 1
ATOM 763 N N . GLN A 1 91 ? 14.199 2.626 16.651 1.00 71.81 91 GLN A N 1
ATOM 764 C CA . GLN A 1 91 ? 14.965 2.378 17.876 1.00 71.81 91 GLN A CA 1
ATOM 765 C C . GLN A 1 91 ? 15.564 0.961 17.968 1.00 71.81 91 GLN A C 1
ATOM 767 O O . GLN A 1 91 ? 16.506 0.762 18.735 1.00 71.81 91 GLN A O 1
ATOM 772 N N . ASP A 1 92 ? 15.041 -0.016 17.214 1.00 71.25 92 ASP A N 1
ATOM 773 C CA . ASP A 1 92 ? 15.414 -1.445 17.297 1.00 71.25 92 ASP A CA 1
ATOM 774 C C . ASP A 1 92 ? 15.699 -2.064 15.912 1.00 71.25 92 ASP A C 1
ATOM 776 O O . ASP A 1 92 ? 15.294 -3.190 15.610 1.00 71.25 92 ASP A O 1
ATOM 780 N N . TYR A 1 93 ? 16.398 -1.316 15.049 1.00 82.06 93 TYR A N 1
ATOM 781 C CA . TYR A 1 93 ? 16.749 -1.786 13.708 1.00 82.06 93 TYR A CA 1
ATOM 782 C C . TYR A 1 93 ? 17.599 -3.061 13.762 1.00 82.06 93 TYR A C 1
ATOM 784 O O . TYR A 1 93 ? 18.698 -3.102 14.326 1.00 82.06 93 TYR A O 1
ATOM 792 N N . SER A 1 94 ? 17.103 -4.110 13.110 1.00 83.31 94 SER A N 1
ATOM 793 C CA . SER A 1 94 ? 17.794 -5.387 12.963 1.00 83.31 94 SER A CA 1
ATOM 794 C C . SER A 1 94 ? 17.643 -5.861 11.515 1.00 83.31 94 SER A C 1
ATOM 796 O O . SER A 1 94 ? 16.564 -6.345 11.162 1.00 83.31 94 SER A O 1
ATOM 798 N N . PRO A 1 95 ? 18.690 -5.713 10.673 1.00 85.88 95 PRO A N 1
ATOM 799 C CA . PRO A 1 95 ? 18.608 -5.994 9.243 1.00 85.88 95 PRO A CA 1
ATOM 800 C C . PRO A 1 95 ? 18.015 -7.373 8.939 1.00 85.88 95 PRO A C 1
ATOM 802 O O . PRO A 1 95 ? 18.480 -8.386 9.471 1.00 85.88 95 PRO A O 1
ATOM 805 N N . GLY A 1 96 ? 16.992 -7.416 8.084 1.00 83.44 96 GLY A N 1
ATOM 806 C CA . GLY A 1 96 ? 16.331 -8.651 7.645 1.00 83.44 96 GLY A CA 1
ATOM 807 C C . GLY A 1 96 ? 15.438 -9.337 8.688 1.00 83.44 96 GLY A C 1
ATOM 808 O O . GLY A 1 96 ? 14.844 -10.379 8.394 1.00 83.44 96 GLY A O 1
ATOM 809 N N . LYS A 1 97 ? 15.320 -8.795 9.907 1.00 91.19 97 LYS A N 1
ATOM 810 C CA . LYS A 1 97 ? 14.389 -9.297 10.924 1.00 91.19 97 LYS A CA 1
ATOM 811 C C . LYS A 1 97 ? 13.035 -8.615 10.753 1.00 91.19 97 LYS A C 1
ATOM 813 O O . LYS A 1 97 ? 12.888 -7.443 11.069 1.00 91.19 97 LYS A O 1
ATOM 818 N N . ILE A 1 98 ? 12.033 -9.384 10.338 1.00 93.75 98 ILE A N 1
ATOM 819 C CA . ILE A 1 98 ? 10.684 -8.861 10.095 1.00 93.75 98 ILE A CA 1
ATOM 820 C C . ILE A 1 98 ? 10.000 -8.432 11.408 1.00 93.75 98 ILE A C 1
ATOM 822 O O . ILE A 1 98 ? 9.943 -9.203 12.374 1.00 93.75 98 ILE A O 1
ATOM 826 N N . LYS A 1 99 ? 9.426 -7.223 11.423 1.00 93.69 99 LYS A N 1
ATOM 827 C CA . LYS A 1 99 ? 8.710 -6.580 12.542 1.00 93.69 99 LYS A CA 1
ATOM 828 C C . LYS A 1 99 ? 7.259 -7.069 12.678 1.00 93.69 99 LYS A C 1
ATOM 830 O O . LYS A 1 99 ? 6.310 -6.288 12.655 1.00 93.69 99 LYS A O 1
ATOM 835 N N . TRP A 1 100 ? 7.058 -8.382 12.828 1.00 96.00 100 TRP A N 1
ATOM 836 C CA . TRP A 1 100 ? 5.719 -9.006 12.851 1.00 96.00 100 TRP A CA 1
ATOM 837 C C . TRP A 1 100 ? 4.747 -8.399 13.871 1.00 96.00 100 TRP A C 1
ATOM 839 O O . TRP A 1 100 ? 3.549 -8.300 13.605 1.00 96.00 100 TRP A O 1
ATOM 849 N N . ASN A 1 101 ? 5.261 -7.947 15.017 1.00 95.44 101 ASN A N 1
ATOM 850 C CA . ASN A 1 101 ? 4.471 -7.315 16.070 1.00 95.44 101 ASN A CA 1
ATOM 851 C C . ASN A 1 101 ? 3.724 -6.062 15.590 1.00 95.44 101 ASN A C 1
ATOM 853 O O . ASN A 1 101 ? 2.659 -5.772 16.127 1.00 95.44 101 ASN A O 1
ATOM 857 N N . GLN A 1 102 ? 4.240 -5.337 14.592 1.00 95.69 102 GLN A N 1
ATOM 858 C CA . GLN A 1 102 ? 3.580 -4.138 14.076 1.00 95.69 102 GLN A CA 1
ATOM 859 C C . GLN A 1 102 ? 2.304 -4.455 13.285 1.00 95.69 102 GLN A C 1
ATOM 861 O O . GLN A 1 102 ? 1.362 -3.670 13.336 1.00 95.69 102 GLN A O 1
ATOM 866 N N . ILE A 1 103 ? 2.224 -5.620 12.631 1.00 97.81 103 ILE A N 1
ATOM 867 C CA . ILE A 1 103 ? 0.977 -6.093 12.010 1.00 97.81 103 ILE A CA 1
ATOM 868 C C . ILE A 1 103 ? 0.081 -6.756 13.061 1.00 97.81 103 ILE A C 1
ATOM 870 O O . ILE A 1 103 ? -1.098 -6.428 13.199 1.00 97.81 103 ILE A O 1
ATOM 874 N N . GLU A 1 104 ? 0.648 -7.680 13.839 1.00 97.69 104 GLU A N 1
ATOM 875 C CA . GLU A 1 104 ? -0.104 -8.548 14.754 1.00 97.69 104 GLU A CA 1
ATOM 876 C C . GLU A 1 104 ? -0.802 -7.782 15.885 1.00 97.69 104 GLU A C 1
ATOM 878 O O . GLU A 1 104 ? -1.802 -8.251 16.422 1.00 97.69 104 GLU A O 1
ATOM 883 N N . ILE A 1 105 ? -0.344 -6.578 16.232 1.00 98.12 105 ILE A N 1
ATOM 884 C CA . ILE A 1 105 ? -0.985 -5.745 17.260 1.00 98.12 105 ILE A CA 1
ATOM 885 C C . ILE A 1 105 ? -2.404 -5.271 16.879 1.00 98.12 105 ILE A C 1
ATOM 887 O O . ILE A 1 105 ? -3.207 -4.916 17.756 1.00 98.12 105 ILE A O 1
ATOM 891 N N . PHE A 1 106 ? -2.732 -5.282 15.583 1.00 98.62 106 PHE A N 1
ATOM 892 C CA . PHE A 1 106 ? -4.067 -4.971 15.070 1.00 98.62 106 PHE A CA 1
ATOM 893 C C . PHE A 1 106 ? -5.017 -6.179 15.116 1.00 98.62 106 PHE A C 1
ATOM 895 O O . PHE A 1 106 ? -6.237 -6.011 15.047 1.00 98.62 106 PHE A O 1
ATOM 902 N N . GLU A 1 107 ? -4.496 -7.393 15.300 1.00 98.25 107 GLU A N 1
ATOM 903 C CA . GLU A 1 107 ? -5.291 -8.618 15.373 1.00 98.25 107 GLU A CA 1
ATOM 904 C C . GLU A 1 107 ? -6.112 -8.709 16.682 1.00 98.25 107 GLU A C 1
ATOM 906 O O . GLU A 1 107 ? -5.680 -8.228 17.735 1.00 98.25 107 GLU A O 1
ATOM 911 N N . PRO A 1 108 ? -7.328 -9.301 16.668 1.00 97.62 108 PRO A N 1
ATOM 912 C CA . PRO A 1 108 ? -8.042 -9.883 15.525 1.00 97.62 108 PRO A CA 1
ATOM 913 C C . PRO A 1 108 ? -8.812 -8.859 14.669 1.00 97.62 108 PRO A C 1
ATOM 915 O O . PRO A 1 108 ? -9.470 -9.241 13.702 1.00 97.62 108 PRO A O 1
ATOM 918 N N . ARG A 1 109 ? -8.772 -7.569 15.027 1.00 98.62 109 ARG A N 1
ATOM 919 C CA . ARG A 1 109 ? -9.547 -6.485 14.401 1.00 98.62 109 ARG A CA 1
ATOM 920 C C . ARG A 1 109 ? -8.888 -5.962 13.124 1.00 98.62 109 ARG A C 1
ATOM 922 O O . ARG A 1 109 ? -8.857 -4.765 12.914 1.00 98.62 109 ARG A O 1
ATOM 929 N N . LEU A 1 110 ? -8.374 -6.851 12.285 1.00 98.69 110 LEU A N 1
ATOM 930 C CA . LEU A 1 110 ? -7.702 -6.535 11.026 1.00 98.69 110 LEU A CA 1
ATOM 931 C C . LEU A 1 110 ? -8.191 -7.529 9.975 1.00 98.69 110 LEU A C 1
ATOM 933 O O . LEU A 1 110 ? -7.813 -8.687 10.027 1.00 98.69 110 LEU A O 1
ATOM 937 N N . ASP A 1 111 ? -9.077 -7.164 9.055 1.00 98.75 111 ASP A N 1
ATOM 938 C CA . ASP A 1 111 ? -9.794 -8.185 8.268 1.00 98.75 111 ASP A CA 1
ATOM 939 C C . ASP A 1 111 ? -8.952 -8.848 7.168 1.00 98.75 111 ASP A C 1
ATOM 941 O O . ASP A 1 111 ? -9.284 -9.946 6.721 1.00 98.75 111 ASP A O 1
ATOM 945 N N . LEU A 1 112 ? -7.877 -8.188 6.749 1.00 98.19 112 LEU A N 1
ATOM 946 C CA . LEU A 1 112 ? -6.890 -8.662 5.789 1.00 98.19 112 LEU A CA 1
ATOM 947 C C . LEU A 1 112 ? -5.550 -7.992 6.080 1.00 98.19 112 LEU A C 1
ATOM 949 O O . LEU A 1 112 ? -5.511 -6.903 6.657 1.00 98.19 112 LEU A O 1
ATOM 953 N N . TRP A 1 113 ? -4.461 -8.628 5.669 1.00 98.56 113 TRP A N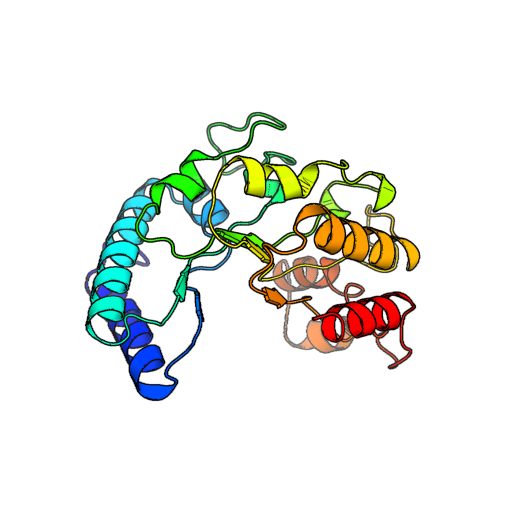 1
ATOM 954 C CA . TRP A 1 113 ? -3.144 -8.000 5.715 1.00 98.56 113 TRP A CA 1
ATOM 955 C C . TRP A 1 113 ? -2.929 -7.239 4.414 1.00 98.56 113 TRP A C 1
ATOM 957 O O . TRP A 1 113 ? -3.124 -7.784 3.333 1.00 98.56 113 TRP A O 1
ATOM 967 N N . ALA A 1 114 ? -2.566 -5.968 4.509 1.00 98.69 114 ALA A N 1
ATOM 968 C CA . ALA A 1 114 ? -2.477 -5.088 3.356 1.00 98.69 114 ALA A CA 1
ATOM 969 C C . ALA A 1 114 ? -1.114 -4.397 3.358 1.00 98.69 114 ALA A C 1
ATOM 971 O O . ALA A 1 114 ? -0.717 -3.840 4.380 1.00 98.69 114 ALA A O 1
ATOM 972 N N . ILE A 1 115 ? -0.396 -4.445 2.242 1.00 98.69 115 ILE A N 1
ATOM 973 C CA . ILE A 1 115 ? 0.952 -3.886 2.138 1.00 98.69 115 ILE A CA 1
ATOM 974 C C . ILE A 1 115 ? 1.057 -2.866 1.012 1.00 98.69 115 ILE A C 1
ATOM 976 O O . ILE A 1 115 ? 0.370 -2.986 -0.004 1.00 98.69 115 ILE A O 1
ATOM 980 N N . SER A 1 116 ? 1.957 -1.904 1.174 1.00 98.31 116 SER A N 1
ATOM 981 C CA . SER A 1 116 ? 2.625 -1.268 0.043 1.00 98.31 116 SER A CA 1
ATOM 982 C C . SER A 1 116 ? 3.981 -1.937 -0.188 1.00 98.31 116 SER A C 1
ATOM 984 O O . SER A 1 116 ? 4.573 -2.483 0.747 1.00 98.31 116 SER A O 1
ATOM 986 N N . SER A 1 117 ? 4.461 -1.958 -1.433 1.00 97.88 117 SER A N 1
ATOM 987 C CA . SER A 1 117 ? 5.760 -2.565 -1.748 1.00 97.88 117 SER A CA 1
ATOM 988 C C . SER A 1 117 ? 6.425 -1.936 -2.970 1.00 97.88 117 SER A C 1
ATOM 990 O O . SER A 1 117 ? 5.860 -1.931 -4.070 1.00 97.88 117 SER A O 1
ATOM 992 N N . TYR A 1 118 ? 7.652 -1.459 -2.763 1.00 97.12 118 TYR A N 1
ATOM 993 C CA . TYR A 1 118 ? 8.518 -0.812 -3.749 1.00 97.12 118 TYR A CA 1
ATOM 994 C C . TYR A 1 118 ? 9.923 -1.429 -3.735 1.00 97.12 118 TYR A C 1
ATOM 996 O O . TYR A 1 118 ? 10.898 -0.764 -3.393 1.00 97.12 118 TYR A O 1
ATOM 1004 N N . PRO A 1 119 ? 10.063 -2.710 -4.111 1.00 96.44 119 PRO A N 1
ATOM 1005 C CA . PRO A 1 119 ? 11.298 -3.467 -3.908 1.00 96.44 119 PRO A CA 1
ATOM 1006 C C . PRO A 1 119 ? 12.502 -2.916 -4.689 1.00 96.44 119 PRO A C 1
ATOM 1008 O O . PRO A 1 119 ? 13.638 -3.173 -4.300 1.00 96.44 119 PRO A O 1
ATOM 1011 N N . TYR A 1 120 ? 12.281 -2.097 -5.723 1.00 95.94 120 TYR A N 1
ATOM 1012 C CA . TYR A 1 120 ? 13.338 -1.443 -6.506 1.00 95.94 120 TYR A CA 1
ATOM 1013 C C . TYR A 1 120 ? 14.209 -0.462 -5.705 1.00 95.94 120 TYR A C 1
ATOM 1015 O O . TYR A 1 120 ? 15.256 -0.042 -6.183 1.00 95.94 120 TYR A O 1
ATOM 1023 N N . ILE A 1 121 ? 13.797 -0.066 -4.495 1.00 93.12 121 ILE A N 1
ATOM 1024 C CA . ILE A 1 121 ? 14.650 0.728 -3.591 1.00 93.12 121 ILE A CA 1
ATOM 1025 C C . ILE A 1 121 ? 15.637 -0.141 -2.798 1.00 93.12 121 ILE A C 1
ATOM 1027 O O . ILE A 1 121 ? 16.496 0.388 -2.099 1.00 93.12 121 ILE A O 1
ATOM 1031 N N . THR A 1 122 ? 15.487 -1.466 -2.865 1.00 92.25 122 THR A N 1
ATOM 1032 C CA . THR A 1 122 ? 16.306 -2.451 -2.141 1.00 92.25 122 THR A CA 1
ATOM 1033 C C . THR A 1 122 ? 17.068 -3.382 -3.081 1.00 92.25 122 THR A C 1
ATOM 1035 O O . THR A 1 122 ? 18.205 -3.745 -2.789 1.00 92.25 122 THR A O 1
ATOM 1038 N N . PHE A 1 123 ? 16.442 -3.797 -4.180 1.00 94.06 123 PHE A N 1
ATOM 1039 C CA . PHE A 1 123 ? 16.981 -4.773 -5.121 1.00 94.06 123 PHE A CA 1
ATOM 1040 C C . PHE A 1 123 ? 17.328 -4.095 -6.446 1.00 94.06 123 PHE A C 1
ATOM 1042 O O . PHE A 1 123 ? 16.506 -3.356 -6.985 1.00 94.06 123 PHE A O 1
ATOM 1049 N N . ASP A 1 124 ? 18.521 -4.381 -6.974 1.00 90.81 124 ASP A N 1
ATOM 1050 C CA . ASP A 1 124 ? 19.006 -3.792 -8.229 1.00 90.81 124 ASP A CA 1
ATOM 1051 C C . ASP A 1 124 ? 18.226 -4.308 -9.449 1.00 90.81 124 ASP A C 1
ATOM 1053 O O . ASP A 1 124 ? 18.062 -3.583 -10.425 1.00 90.81 124 ASP A O 1
ATOM 1057 N N . ASN A 1 125 ? 17.741 -5.553 -9.402 1.00 95.12 125 ASN A N 1
ATOM 1058 C CA . ASN A 1 125 ? 16.934 -6.166 -10.457 1.00 95.12 125 ASN A CA 1
ATOM 1059 C C . ASN A 1 125 ? 15.738 -6.895 -9.844 1.00 95.12 125 ASN A C 1
ATOM 1061 O O . ASN A 1 125 ? 15.802 -7.412 -8.725 1.00 95.12 125 ASN A O 1
ATOM 1065 N N . ALA A 1 126 ? 14.656 -7.045 -10.602 1.00 95.81 126 ALA A N 1
ATOM 1066 C CA . ALA A 1 126 ? 13.491 -7.786 -10.123 1.00 95.81 126 ALA A CA 1
ATOM 1067 C C . ALA A 1 126 ? 13.782 -9.281 -9.920 1.00 95.81 126 ALA A C 1
ATOM 1069 O O . ALA A 1 126 ? 13.128 -9.928 -9.105 1.00 95.81 126 ALA A O 1
ATOM 1070 N N . SER A 1 127 ? 14.784 -9.832 -10.616 1.00 95.81 127 SER A N 1
ATOM 1071 C CA . SER A 1 127 ? 15.264 -11.202 -10.387 1.00 95.81 127 SER A CA 1
ATOM 1072 C C . SER A 1 127 ? 15.954 -11.396 -9.037 1.00 95.81 127 SER A C 1
ATOM 1074 O O . SER A 1 127 ? 16.154 -12.537 -8.628 1.00 95.81 127 SER A O 1
ATOM 1076 N N . ASP A 1 128 ? 16.333 -10.308 -8.363 1.00 96.75 128 ASP A N 1
ATOM 1077 C CA . ASP A 1 128 ? 16.979 -10.356 -7.051 1.00 96.75 128 ASP A CA 1
ATOM 1078 C C . ASP A 1 128 ? 15.950 -10.398 -5.906 1.00 96.75 128 ASP A C 1
ATOM 1080 O O . ASP A 1 128 ? 16.325 -10.645 -4.757 1.00 96.75 128 ASP A O 1
ATOM 1084 N N . ILE A 1 129 ? 14.653 -10.209 -6.204 1.00 97.31 129 ILE A N 1
ATOM 1085 C CA . ILE A 1 129 ? 13.568 -10.428 -5.241 1.00 97.31 129 ILE A CA 1
ATOM 1086 C C . ILE A 1 129 ? 13.592 -11.909 -4.825 1.00 97.31 129 ILE A C 1
ATOM 1088 O O . ILE A 1 129 ? 13.430 -12.780 -5.682 1.00 97.31 129 ILE A O 1
ATOM 1092 N N . PRO A 1 130 ? 13.739 -12.232 -3.526 1.00 97.00 130 PRO A N 1
ATOM 1093 C CA . PRO A 1 130 ? 13.737 -13.619 -3.075 1.00 97.00 130 PRO A CA 1
ATOM 1094 C C . PRO A 1 130 ? 12.454 -14.369 -3.461 1.00 97.00 130 PRO A C 1
ATOM 1096 O O . PRO A 1 130 ? 11.351 -13.826 -3.363 1.00 97.00 130 PRO A O 1
ATOM 1099 N N . ASP A 1 131 ? 12.580 -15.653 -3.805 1.00 97.00 131 ASP A N 1
ATOM 1100 C CA . ASP A 1 131 ? 11.446 -16.513 -4.191 1.00 97.00 131 ASP A CA 1
ATOM 1101 C C . ASP A 1 131 ? 10.361 -16.622 -3.106 1.00 97.00 131 ASP A C 1
ATOM 1103 O O . ASP A 1 131 ? 9.207 -16.931 -3.400 1.00 97.00 131 ASP A O 1
ATOM 1107 N N . ASP A 1 132 ? 10.725 -16.381 -1.844 1.00 96.75 132 ASP A N 1
ATOM 1108 C CA . ASP A 1 132 ? 9.815 -16.437 -0.706 1.00 96.75 132 ASP A CA 1
ATOM 1109 C C . ASP A 1 132 ? 9.378 -15.057 -0.188 1.00 96.75 132 ASP A C 1
ATOM 1111 O O . ASP A 1 132 ? 8.608 -15.000 0.773 1.00 96.75 132 ASP A O 1
ATOM 1115 N N . TYR A 1 133 ? 9.823 -13.966 -0.816 1.00 97.38 133 TYR A N 1
ATOM 1116 C CA . TYR A 1 133 ? 9.727 -12.597 -0.310 1.00 97.38 133 TYR A CA 1
ATOM 1117 C C . TYR A 1 133 ? 8.328 -12.204 0.186 1.00 97.38 133 TYR A C 1
ATOM 1119 O O . TYR A 1 133 ? 8.158 -11.921 1.369 1.00 97.38 133 TYR A O 1
ATOM 1127 N N . TYR A 1 134 ? 7.308 -12.264 -0.665 1.00 97.94 134 TYR A N 1
ATOM 1128 C CA . TYR A 1 134 ? 5.914 -12.000 -0.299 1.00 97.94 134 TYR A CA 1
ATOM 1129 C C . TYR A 1 134 ? 5.238 -13.207 0.355 1.00 97.94 134 TYR A C 1
ATOM 1131 O O .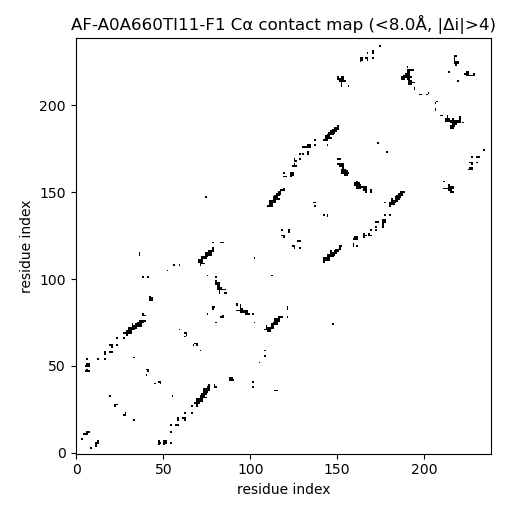 TYR A 1 134 ? 4.367 -13.048 1.211 1.00 97.94 134 TYR A O 1
ATOM 1139 N N . SER A 1 135 ? 5.649 -14.429 -0.001 1.00 97.25 135 SER A N 1
ATOM 1140 C CA . SER A 1 135 ? 5.041 -15.653 0.543 1.00 97.25 135 SER A CA 1
ATOM 1141 C C . SER A 1 135 ? 5.244 -15.800 2.061 1.00 97.25 135 SER A C 1
ATOM 1143 O O . SER A 1 135 ? 4.435 -16.438 2.735 1.00 97.25 135 SER A O 1
ATOM 1145 N N . ARG A 1 136 ? 6.257 -15.140 2.642 1.00 96.75 136 ARG A N 1
ATOM 1146 C CA . ARG A 1 136 ? 6.455 -15.039 4.101 1.00 96.75 136 ARG A CA 1
ATOM 1147 C C . ARG A 1 136 ? 5.246 -14.452 4.835 1.00 96.75 136 ARG A C 1
ATOM 1149 O O . ARG A 1 136 ? 4.979 -14.857 5.962 1.00 96.75 136 ARG A O 1
ATOM 1156 N N . LEU A 1 137 ? 4.490 -13.543 4.216 1.00 97.38 137 LEU A N 1
ATOM 1157 C CA . LEU A 1 137 ? 3.234 -13.037 4.785 1.00 97.38 137 LEU A CA 1
ATOM 1158 C C . LEU A 1 137 ? 2.186 -14.157 4.865 1.00 97.38 137 LEU A C 1
ATOM 1160 O O . LEU A 1 137 ? 1.516 -14.318 5.884 1.00 97.38 137 LEU A O 1
ATOM 1164 N N . LEU A 1 138 ? 2.089 -14.983 3.818 1.00 96.56 138 LEU A N 1
ATOM 1165 C CA . LEU A 1 138 ? 1.137 -16.095 3.751 1.00 96.56 138 LEU A CA 1
ATOM 1166 C C . LEU A 1 138 ? 1.421 -17.195 4.772 1.00 96.56 138 LEU A C 1
ATOM 1168 O O . LEU A 1 138 ? 0.484 -17.851 5.219 1.00 96.56 138 LEU A O 1
ATOM 1172 N N . THR A 1 139 ? 2.685 -17.409 5.143 1.00 95.81 139 THR A N 1
ATOM 1173 C CA . THR A 1 139 ? 3.039 -18.398 6.175 1.00 95.81 139 THR A CA 1
ATOM 1174 C C . THR A 1 139 ? 2.736 -17.907 7.590 1.00 95.81 139 THR A C 1
ATOM 1176 O O . THR A 1 139 ? 2.701 -18.714 8.520 1.00 95.81 139 THR A O 1
ATOM 1179 N N . ARG A 1 140 ? 2.512 -16.598 7.769 1.00 97.12 140 ARG A N 1
ATOM 1180 C CA . ARG A 1 140 ? 2.309 -15.974 9.080 1.00 97.12 140 ARG A CA 1
ATOM 1181 C C . ARG A 1 140 ? 0.840 -15.781 9.457 1.00 97.12 140 ARG A C 1
ATOM 1183 O O . ARG A 1 140 ? 0.521 -15.759 10.642 1.00 97.12 140 ARG A O 1
ATOM 1190 N N . THR A 1 141 ? -0.048 -15.667 8.475 1.00 97.12 141 THR A N 1
ATOM 1191 C CA . THR A 1 141 ? -1.493 -15.492 8.679 1.00 97.12 141 THR A CA 1
ATOM 1192 C C . THR A 1 141 ? -2.281 -16.402 7.746 1.00 97.12 141 THR A C 1
ATOM 1194 O O . THR A 1 141 ? -1.775 -16.770 6.692 1.00 97.12 141 THR A O 1
ATOM 1197 N N . ASP A 1 142 ? -3.535 -16.706 8.076 1.00 96.69 142 ASP A N 1
ATOM 1198 C CA . ASP A 1 142 ? -4.489 -17.376 7.174 1.00 96.69 142 ASP A CA 1
ATOM 1199 C C . ASP A 1 142 ? -5.378 -16.377 6.402 1.00 96.69 142 ASP A C 1
ATOM 1201 O O . ASP A 1 142 ? -6.183 -16.772 5.559 1.00 96.69 142 ASP A O 1
ATOM 1205 N N . LYS A 1 143 ? -5.258 -15.072 6.681 1.00 97.75 143 LYS A N 1
ATOM 1206 C CA . LYS A 1 143 ? -6.091 -14.017 6.075 1.00 97.75 143 LYS A CA 1
ATOM 1207 C C . LYS A 1 143 ? -5.707 -13.719 4.631 1.00 97.75 143 LYS A C 1
ATOM 1209 O O . LYS A 1 143 ? -4.572 -13.928 4.226 1.00 97.75 143 LYS A O 1
ATOM 1214 N N . GLU A 1 144 ? -6.623 -13.176 3.842 1.00 97.94 144 GLU A N 1
ATOM 1215 C CA . GLU A 1 144 ? -6.258 -12.663 2.517 1.00 97.94 144 GLU A CA 1
ATOM 1216 C C . GLU A 1 144 ? -5.170 -11.576 2.630 1.00 97.94 144 GLU A C 1
ATOM 1218 O O . GLU A 1 144 ? -5.078 -10.874 3.646 1.00 97.94 144 GLU A O 1
ATOM 1223 N N . LEU A 1 145 ? -4.357 -11.449 1.582 1.00 98.25 145 LEU A N 1
ATOM 1224 C CA . LEU A 1 145 ? -3.389 -10.369 1.421 1.00 98.25 145 LEU A CA 1
ATOM 1225 C C . LEU A 1 145 ? -3.881 -9.371 0.376 1.00 98.25 145 LEU A C 1
ATOM 1227 O O . LEU A 1 145 ? -4.498 -9.760 -0.610 1.00 98.25 145 LEU A O 1
ATOM 1231 N N . ALA A 1 146 ? -3.565 -8.096 0.545 1.00 98.50 146 ALA A N 1
ATOM 1232 C CA . ALA A 1 146 ? -3.725 -7.094 -0.498 1.00 98.50 146 ALA A CA 1
ATOM 1233 C C . ALA A 1 146 ? -2.427 -6.323 -0.709 1.00 98.50 146 ALA A C 1
ATOM 1235 O O . ALA A 1 146 ? -1.716 -6.017 0.247 1.00 98.50 146 ALA A O 1
ATOM 1236 N N . VAL A 1 147 ? -2.161 -5.956 -1.958 1.00 98.38 147 VAL A N 1
ATOM 1237 C CA . VAL A 1 147 ? -1.124 -4.980 -2.300 1.00 98.38 147 VAL A CA 1
ATOM 1238 C C . VAL A 1 147 ? -1.843 -3.685 -2.646 1.00 98.38 147 VAL A C 1
ATOM 1240 O O . VAL A 1 147 ? -2.493 -3.578 -3.684 1.00 98.38 147 VAL A O 1
ATOM 1243 N N . THR A 1 148 ? -1.827 -2.723 -1.734 1.00 98.00 148 THR A N 1
ATOM 1244 C CA . THR A 1 148 ? -2.634 -1.495 -1.833 1.00 98.00 148 THR A CA 1
ATOM 1245 C C . THR A 1 148 ? -1.955 -0.395 -2.614 1.00 98.00 148 THR A C 1
ATOM 1247 O O . THR A 1 148 ? -2.601 0.575 -2.998 1.00 98.00 148 THR A O 1
ATOM 1250 N N . GLU A 1 149 ? -0.656 -0.545 -2.800 1.00 96.31 149 GLU A N 1
ATOM 1251 C CA . GLU A 1 149 ? 0.202 0.385 -3.490 1.00 96.31 149 GLU A CA 1
ATOM 1252 C C . GLU A 1 149 ? 1.501 -0.351 -3.839 1.00 96.31 149 GLU A C 1
ATOM 1254 O O . GLU A 1 149 ? 1.970 -1.204 -3.085 1.00 96.31 149 GLU A O 1
ATOM 1259 N N . GLY A 1 150 ? 2.071 -0.068 -5.001 1.00 96.81 150 GLY A N 1
ATOM 1260 C CA . GLY A 1 150 ? 3.314 -0.698 -5.412 1.00 96.81 150 GLY A CA 1
ATOM 1261 C C . GLY A 1 150 ? 3.587 -0.543 -6.896 1.00 96.81 150 GLY A C 1
ATOM 1262 O O . GLY A 1 150 ? 2.701 -0.195 -7.685 1.00 96.81 150 GLY A O 1
ATOM 1263 N N . GLY A 1 151 ? 4.831 -0.801 -7.266 1.00 97.19 151 GLY A N 1
ATOM 1264 C CA . GLY A 1 151 ? 5.294 -0.746 -8.641 1.00 97.19 151 GLY A CA 1
ATOM 1265 C C . GLY A 1 151 ? 6.802 -0.913 -8.739 1.00 97.19 151 GLY A C 1
ATOM 1266 O O . GLY A 1 151 ? 7.494 -1.050 -7.730 1.00 97.19 151 GLY A O 1
ATOM 1267 N N . TRP A 1 152 ? 7.299 -0.881 -9.970 1.00 98.19 152 TRP A N 1
ATOM 1268 C CA . TRP A 1 152 ? 8.724 -0.922 -10.278 1.00 98.19 152 TRP A CA 1
ATOM 1269 C C . TRP A 1 152 ? 9.044 0.146 -11.330 1.00 98.19 152 TRP A C 1
ATOM 1271 O O . TRP A 1 152 ? 8.251 0.355 -12.252 1.00 98.19 152 TRP A O 1
ATOM 1281 N N . ILE A 1 153 ? 10.161 0.860 -11.181 1.00 97.56 153 ILE A N 1
ATOM 1282 C CA . ILE A 1 153 ? 10.612 1.887 -12.138 1.00 97.56 153 ILE A CA 1
ATOM 1283 C C . ILE A 1 153 ? 11.085 1.240 -13.444 1.00 97.56 153 ILE A C 1
ATOM 1285 O O . ILE A 1 153 ? 11.732 0.209 -13.419 1.00 97.56 153 ILE A O 1
ATOM 1289 N N . SER A 1 154 ? 10.780 1.810 -14.605 1.00 96.75 154 SER A N 1
ATOM 1290 C CA . SER A 1 154 ? 11.145 1.177 -15.887 1.00 96.75 154 SER A CA 1
ATOM 1291 C C . SER A 1 154 ? 12.493 1.610 -16.471 1.00 96.75 154 SER A C 1
ATOM 1293 O O . SER A 1 154 ? 12.840 1.184 -17.570 1.00 96.75 154 SER A O 1
ATOM 1295 N N . GLU A 1 155 ? 13.180 2.538 -15.813 1.00 95.19 155 GLU A N 1
ATOM 1296 C CA . GLU A 1 155 ? 14.466 3.097 -16.235 1.00 95.19 155 GLU A CA 1
ATOM 1297 C C . GLU A 1 155 ? 15.251 3.574 -15.014 1.00 95.19 155 GLU A C 1
ATOM 1299 O O . GLU A 1 155 ? 14.656 3.876 -13.974 1.00 95.19 155 GLU A O 1
ATOM 1304 N N . ASP A 1 156 ? 16.572 3.666 -15.166 1.00 95.62 156 ASP A N 1
ATOM 1305 C CA . ASP A 1 156 ? 17.484 4.136 -14.127 1.00 95.62 156 ASP A CA 1
ATOM 1306 C C . ASP A 1 156 ? 17.049 5.485 -13.541 1.00 95.62 156 ASP A C 1
ATOM 1308 O O . ASP A 1 156 ? 16.739 6.444 -14.255 1.00 95.62 156 ASP A O 1
ATOM 1312 N N . PHE A 1 157 ? 17.117 5.596 -12.216 1.00 94.44 157 PHE A N 1
ATOM 1313 C CA . PHE A 1 157 ? 16.844 6.841 -11.512 1.00 94.44 157 PHE A CA 1
ATOM 1314 C C . PHE A 1 157 ? 17.839 7.063 -10.376 1.00 94.44 157 PHE A C 1
ATOM 1316 O O . PHE A 1 157 ? 17.884 6.331 -9.387 1.00 94.44 157 PHE A O 1
ATOM 1323 N N . LYS A 1 158 ? 18.624 8.143 -10.479 1.00 92.88 158 LYS A N 1
ATOM 1324 C CA . LYS A 1 158 ? 19.722 8.465 -9.553 1.00 92.88 158 LYS A CA 1
ATOM 1325 C C . LYS A 1 158 ? 20.727 7.308 -9.439 1.00 92.88 158 LYS A C 1
ATOM 1327 O O . LYS A 1 158 ? 21.582 7.170 -10.301 1.00 92.88 158 LYS A O 1
ATOM 1332 N N . HIS A 1 159 ? 20.667 6.552 -8.345 1.00 91.00 159 HIS A N 1
ATOM 1333 C CA . HIS A 1 159 ? 21.545 5.418 -8.048 1.00 91.00 159 HIS A CA 1
ATOM 1334 C C . HIS A 1 159 ? 20.832 4.070 -8.214 1.00 91.00 159 HIS A C 1
ATOM 1336 O O . HIS A 1 159 ? 21.461 3.037 -8.025 1.00 91.00 159 HIS A O 1
ATOM 1342 N N . LEU A 1 160 ? 19.539 4.091 -8.538 1.00 93.88 160 LEU A N 1
ATOM 1343 C CA . LEU A 1 160 ? 18.727 2.908 -8.774 1.00 93.88 160 LEU A CA 1
ATOM 1344 C C . LEU A 1 160 ? 18.853 2.526 -10.246 1.00 93.88 160 LEU A C 1
ATOM 1346 O O . LEU A 1 160 ? 18.720 3.392 -11.116 1.00 93.88 160 LEU A O 1
ATOM 1350 N N . THR A 1 161 ? 19.114 1.249 -10.498 1.00 93.12 161 THR A N 1
ATOM 1351 C CA . THR A 1 161 ? 19.166 0.675 -11.847 1.00 93.12 161 THR A CA 1
ATOM 1352 C C . THR A 1 161 ? 17.847 -0.026 -12.119 1.00 93.12 161 THR A C 1
ATOM 1354 O O . THR A 1 161 ? 17.318 -0.672 -11.216 1.00 93.12 161 THR A O 1
ATOM 1357 N N . ALA A 1 162 ? 17.292 0.118 -13.321 1.00 95.56 162 ALA A N 1
ATOM 1358 C CA . ALA A 1 162 ? 16.094 -0.625 -13.691 1.00 95.56 162 ALA A CA 1
ATOM 1359 C C . ALA A 1 162 ? 15.857 -0.695 -15.198 1.00 95.56 162 ALA A C 1
ATOM 1361 O O . ALA A 1 162 ? 16.222 0.194 -15.970 1.00 95.56 162 ALA A O 1
ATOM 1362 N N . THR A 1 163 ? 15.150 -1.744 -15.598 1.00 95.25 163 THR A N 1
ATOM 1363 C CA . THR A 1 163 ? 14.737 -2.004 -16.974 1.00 95.25 163 THR A CA 1
ATOM 1364 C C . THR A 1 163 ? 13.221 -2.158 -17.087 1.00 95.25 163 THR A C 1
ATOM 1366 O O . THR A 1 163 ? 12.499 -2.333 -16.102 1.00 95.25 163 THR A O 1
ATOM 1369 N N . VAL A 1 164 ? 12.706 -2.127 -18.319 1.00 95.69 164 VAL A N 1
ATOM 1370 C CA . VAL A 1 164 ? 11.290 -2.435 -18.578 1.00 95.69 164 VAL A CA 1
ATOM 1371 C C . VAL A 1 164 ? 10.964 -3.897 -18.253 1.00 95.69 164 VAL A C 1
ATOM 1373 O O . VAL A 1 164 ? 9.832 -4.199 -17.876 1.00 95.69 164 VAL A O 1
ATOM 1376 N N . GLU A 1 165 ? 11.943 -4.797 -18.361 1.00 96.38 165 GLU A N 1
ATOM 1377 C CA . GLU A 1 165 ? 11.828 -6.207 -17.992 1.00 96.38 165 GLU A CA 1
ATOM 1378 C C . GLU A 1 165 ? 11.687 -6.394 -16.475 1.00 96.38 165 GLU A C 1
ATOM 1380 O O . GLU A 1 165 ? 10.949 -7.277 -16.031 1.00 96.38 165 GLU A O 1
ATOM 1385 N N . ASP A 1 166 ? 12.310 -5.536 -15.662 1.00 97.81 166 ASP A N 1
ATOM 1386 C CA . ASP A 1 166 ? 12.170 -5.612 -14.205 1.00 97.81 166 ASP A CA 1
ATOM 1387 C C . ASP A 1 166 ? 10.737 -5.330 -13.740 1.00 97.81 166 ASP A C 1
ATOM 1389 O O . ASP A 1 166 ? 10.259 -5.951 -12.789 1.00 97.81 166 ASP A O 1
ATOM 1393 N N . GLN A 1 167 ? 9.990 -4.480 -14.455 1.00 97.44 167 GLN A N 1
ATOM 1394 C CA . GLN A 1 167 ? 8.559 -4.315 -14.184 1.00 97.44 167 GLN A CA 1
ATOM 1395 C C . GLN A 1 167 ? 7.803 -5.639 -14.344 1.00 97.44 167 GLN A C 1
ATOM 1397 O O . GLN A 1 167 ? 6.964 -5.977 -13.510 1.00 97.44 167 GLN A O 1
ATOM 1402 N N . GLU A 1 168 ? 8.106 -6.429 -15.378 1.00 97.81 168 GLU A N 1
ATOM 1403 C CA . GLU A 1 168 ? 7.497 -7.751 -15.555 1.00 97.81 168 GLU A CA 1
ATOM 1404 C C . GLU A 1 168 ? 7.949 -8.740 -14.475 1.00 97.81 168 GLU A C 1
ATOM 1406 O O . GLU A 1 168 ? 7.135 -9.532 -13.990 1.00 97.81 168 GLU A O 1
ATOM 1411 N N . GLY A 1 169 ? 9.222 -8.692 -14.072 1.00 98.12 169 GLY A N 1
ATOM 1412 C CA . GLY A 1 169 ? 9.760 -9.499 -12.976 1.00 98.12 169 GLY A CA 1
ATOM 1413 C C . GLY A 1 169 ? 9.032 -9.237 -11.656 1.00 98.12 169 GLY A C 1
ATOM 1414 O O . GLY A 1 169 ? 8.526 -10.174 -11.038 1.00 98.12 169 GLY A O 1
ATOM 1415 N N . TYR A 1 170 ? 8.876 -7.965 -11.284 1.00 98.12 170 TYR A N 1
ATOM 1416 C CA . TYR A 1 170 ? 8.103 -7.536 -10.117 1.00 98.12 170 TYR A CA 1
ATOM 1417 C C . TYR A 1 170 ? 6.662 -8.035 -10.183 1.00 98.12 170 TYR A C 1
ATOM 1419 O O . TYR A 1 170 ? 6.143 -8.612 -9.221 1.00 98.12 170 TYR A O 1
ATOM 1427 N N . LEU A 1 171 ? 6.023 -7.853 -11.345 1.00 97.88 171 LEU A N 1
ATOM 1428 C CA . LEU A 1 171 ? 4.639 -8.256 -11.519 1.00 97.88 171 LEU A CA 1
ATOM 1429 C C . LEU A 1 171 ? 4.465 -9.769 -11.296 1.00 97.88 171 LEU A C 1
ATOM 1431 O O . LEU A 1 171 ? 3.534 -10.207 -10.616 1.00 97.88 171 LEU A O 1
ATOM 1435 N N . ASN A 1 172 ? 5.380 -10.570 -11.847 1.00 98.06 172 ASN A N 1
ATOM 1436 C CA . ASN A 1 172 ? 5.391 -12.016 -11.657 1.00 98.06 172 ASN A CA 1
ATOM 1437 C C . ASN A 1 172 ? 5.680 -12.414 -10.207 1.00 98.06 172 ASN A C 1
ATOM 1439 O O . ASN A 1 172 ? 4.999 -13.305 -9.704 1.00 98.06 172 ASN A O 1
ATOM 1443 N N . ALA A 1 173 ? 6.625 -11.756 -9.528 1.00 98.19 173 ALA A N 1
ATOM 1444 C CA . ALA A 1 173 ? 6.964 -12.057 -8.138 1.00 98.19 173 ALA A CA 1
ATOM 1445 C C . ALA A 1 173 ? 5.737 -11.932 -7.223 1.00 98.19 173 ALA A C 1
ATOM 1447 O O . ALA A 1 173 ? 5.407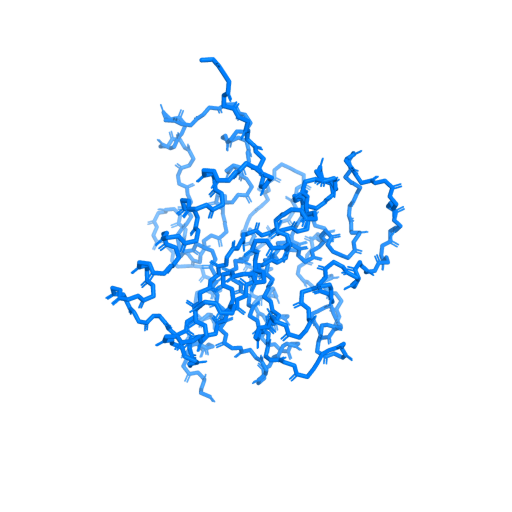 -12.874 -6.503 1.00 98.19 173 ALA A O 1
ATOM 1448 N N . ILE A 1 174 ? 4.994 -10.824 -7.308 1.00 97.62 174 ILE A N 1
ATOM 1449 C CA . ILE A 1 174 ? 3.761 -10.645 -6.526 1.00 97.62 174 ILE A CA 1
ATOM 1450 C C . ILE A 1 174 ? 2.702 -11.678 -6.911 1.00 97.62 174 ILE A C 1
ATOM 1452 O O . ILE A 1 174 ? 2.146 -12.350 -6.037 1.00 97.62 174 ILE A O 1
ATOM 1456 N N . HIS A 1 175 ? 2.413 -11.812 -8.210 1.00 96.62 175 HIS A N 1
ATOM 1457 C CA . HIS A 1 175 ? 1.338 -12.683 -8.681 1.00 96.62 175 HIS A CA 1
ATOM 1458 C C . HIS A 1 175 ? 1.568 -14.146 -8.288 1.00 96.62 175 HIS A C 1
ATOM 1460 O O . HIS A 1 175 ? 0.648 -14.805 -7.812 1.00 96.62 175 HIS A O 1
ATOM 1466 N N . GLN A 1 176 ? 2.795 -14.645 -8.444 1.00 96.62 176 GLN A N 1
ATOM 1467 C CA . GLN A 1 176 ? 3.136 -16.037 -8.153 1.00 96.62 176 GLN A CA 1
ATOM 1468 C C . GLN A 1 176 ? 3.234 -16.310 -6.652 1.00 96.62 176 GLN A C 1
ATOM 1470 O O . GLN A 1 176 ? 2.758 -17.347 -6.195 1.00 96.62 176 GLN A O 1
ATOM 1475 N N . GLN A 1 177 ? 3.837 -15.402 -5.879 1.00 98.06 177 GLN A N 1
ATOM 1476 C CA . GLN A 1 177 ? 4.086 -15.649 -4.458 1.00 98.06 177 GLN A CA 1
ATOM 1477 C C . GLN A 1 177 ? 2.847 -15.436 -3.584 1.00 98.06 177 GLN A C 1
ATOM 1479 O O . GLN A 1 177 ? 2.715 -16.119 -2.570 1.00 98.06 177 GLN A O 1
ATOM 1484 N N . ILE A 1 178 ? 1.945 -14.511 -3.945 1.00 97.44 178 ILE A N 1
ATOM 1485 C CA . ILE A 1 178 ? 0.689 -14.296 -3.205 1.00 97.44 178 ILE A CA 1
ATOM 1486 C C . ILE A 1 178 ? -0.434 -15.201 -3.739 1.00 97.44 178 ILE A C 1
ATOM 1488 O O . ILE A 1 178 ? -1.207 -15.754 -2.950 1.00 97.44 178 ILE A O 1
ATOM 1492 N N . GLY A 1 179 ? -0.513 -15.376 -5.062 1.00 95.12 179 GLY A N 1
ATOM 1493 C CA . GLY A 1 179 ? -1.451 -16.285 -5.724 1.00 95.12 179 GLY A CA 1
ATOM 1494 C C . GLY A 1 179 ? -2.911 -16.079 -5.311 1.00 95.12 179 GLY A C 1
ATOM 1495 O O . GLY A 1 179 ? -3.386 -14.952 -5.160 1.00 95.12 179 GLY A O 1
ATOM 1496 N N . ASP A 1 180 ? -3.614 -17.189 -5.082 1.00 95.06 180 ASP A N 1
ATOM 1497 C CA . ASP A 1 180 ? -5.059 -17.234 -4.809 1.00 95.06 180 ASP A CA 1
ATOM 1498 C C . ASP A 1 180 ? -5.486 -16.519 -3.514 1.00 95.06 180 ASP A C 1
ATOM 1500 O O . ASP A 1 180 ? -6.676 -16.308 -3.284 1.00 95.06 180 ASP A O 1
ATOM 1504 N N . ARG A 1 181 ? -4.538 -16.141 -2.643 1.00 96.56 181 ARG A N 1
ATOM 1505 C CA . ARG A 1 181 ? -4.818 -15.376 -1.416 1.00 96.56 181 ARG A CA 1
ATOM 1506 C C . ARG A 1 181 ? -4.772 -13.862 -1.617 1.00 96.56 181 ARG A C 1
ATOM 1508 O O . ARG A 1 181 ? -4.933 -13.128 -0.641 1.00 96.56 181 ARG A O 1
ATOM 1515 N N . MET A 1 182 ? -4.580 -13.389 -2.847 1.00 97.31 182 MET A N 1
ATOM 1516 C CA . MET A 1 182 ? -4.668 -11.973 -3.193 1.00 97.31 182 MET A CA 1
ATOM 1517 C C . MET A 1 182 ? -6.133 -11.498 -3.190 1.00 97.31 182 MET A C 1
ATOM 1519 O O . MET A 1 182 ? -6.896 -11.813 -4.099 1.00 97.31 182 MET A O 1
ATOM 1523 N N . ALA A 1 183 ? -6.522 -10.676 -2.213 1.00 97.25 183 ALA A N 1
ATOM 1524 C CA . ALA A 1 183 ? -7.829 -10.016 -2.176 1.00 97.25 183 ALA A CA 1
A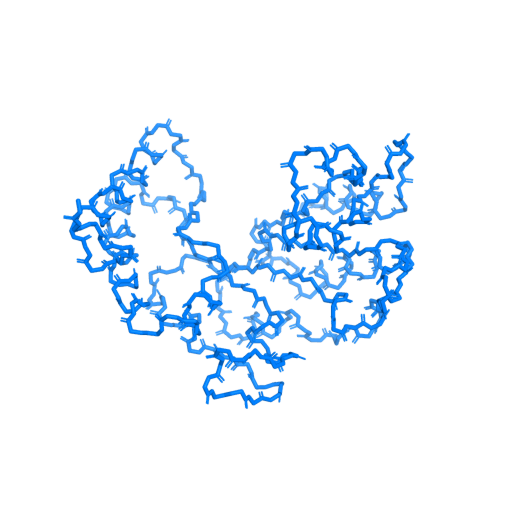TOM 1525 C C . ALA A 1 183 ? -7.968 -8.961 -3.281 1.00 97.25 183 ALA A C 1
ATOM 1527 O O . ALA A 1 183 ? -8.995 -8.884 -3.956 1.00 97.25 183 ALA A O 1
ATOM 1528 N N . PHE A 1 184 ? -6.950 -8.112 -3.429 1.00 97.19 184 PHE A N 1
ATOM 1529 C CA . PHE A 1 184 ? -6.846 -7.128 -4.500 1.00 97.19 184 PHE A CA 1
ATOM 1530 C C . PHE A 1 184 ? -5.411 -6.613 -4.624 1.00 97.19 184 PHE A C 1
ATOM 1532 O O . PHE A 1 184 ? -4.632 -6.657 -3.671 1.00 97.19 184 PHE A O 1
ATOM 1539 N N . TRP A 1 185 ? -5.100 -6.060 -5.794 1.00 97.06 185 TRP A N 1
ATOM 1540 C CA . TRP A 1 185 ? -3.826 -5.410 -6.065 1.00 97.06 185 TRP A CA 1
ATOM 1541 C C . TRP A 1 185 ? -4.039 -4.095 -6.814 1.00 97.06 185 TRP A C 1
ATOM 1543 O O . TRP A 1 185 ? -4.647 -4.064 -7.886 1.00 97.06 185 TRP A O 1
ATOM 1553 N N . ILE A 1 186 ? -3.548 -3.007 -6.227 1.00 97.38 186 ILE A N 1
ATOM 1554 C CA . ILE A 1 186 ? -3.489 -1.672 -6.814 1.00 97.38 186 ILE A CA 1
ATOM 1555 C C . ILE A 1 186 ? -2.047 -1.424 -7.262 1.00 97.38 186 ILE A C 1
ATOM 1557 O O . ILE A 1 186 ? -1.147 -1.276 -6.438 1.00 97.38 186 ILE A O 1
ATOM 1561 N N . TYR A 1 187 ? -1.837 -1.380 -8.575 1.00 97.44 187 TYR A N 1
ATOM 1562 C CA . TYR A 1 187 ? -0.594 -0.881 -9.155 1.00 97.44 187 TYR A CA 1
ATOM 1563 C C . TYR A 1 187 ? -0.636 0.654 -9.159 1.00 97.44 187 TYR A C 1
ATOM 1565 O O . TYR A 1 187 ? -1.618 1.222 -9.644 1.00 97.44 187 TYR A O 1
ATOM 1573 N N . LEU A 1 188 ? 0.386 1.316 -8.602 1.00 97.25 188 LEU A N 1
ATOM 1574 C CA . LEU A 1 188 ? 0.327 2.738 -8.227 1.00 97.25 188 LEU A CA 1
ATOM 1575 C C . LEU A 1 188 ? -0.060 3.651 -9.398 1.00 97.25 188 LEU A C 1
ATOM 1577 O O . LEU A 1 188 ? -0.977 4.463 -9.279 1.00 97.25 188 LEU A O 1
ATOM 1581 N N . LEU A 1 189 ? 0.648 3.531 -10.525 1.00 96.88 189 LEU A N 1
ATOM 1582 C CA . LEU A 1 189 ? 0.488 4.414 -11.679 1.00 96.88 189 LEU A CA 1
ATOM 1583 C C . LEU A 1 189 ? 0.217 3.617 -12.946 1.00 96.88 189 LEU A C 1
ATOM 1585 O O . LEU A 1 189 ? 0.943 2.690 -13.293 1.00 96.88 189 LEU A O 1
ATOM 1589 N N . ILE A 1 190 ? -0.787 4.042 -13.705 1.00 95.62 190 ILE A N 1
ATOM 1590 C CA . ILE A 1 190 ? -0.973 3.538 -15.068 1.00 95.62 190 ILE A CA 1
ATOM 1591 C C . ILE A 1 190 ? -0.037 4.253 -16.045 1.00 95.62 190 ILE A C 1
ATOM 1593 O O . ILE A 1 190 ? 0.463 3.606 -16.956 1.00 95.62 190 ILE A O 1
ATOM 1597 N N . GLN A 1 191 ? 0.240 5.543 -15.847 1.00 97.75 191 GLN A N 1
ATOM 1598 C CA . GLN A 1 191 ? 1.086 6.344 -16.730 1.00 97.75 191 GLN A CA 1
ATOM 1599 C C . GLN A 1 191 ? 2.195 7.046 -15.947 1.00 97.75 191 GLN A C 1
ATOM 1601 O O . GLN A 1 191 ? 1.965 7.510 -14.831 1.00 97.75 191 GLN A O 1
ATOM 1606 N N . ASP A 1 192 ? 3.375 7.124 -16.556 1.00 97.94 192 ASP A N 1
ATOM 1607 C CA . ASP A 1 192 ? 4.526 7.859 -16.039 1.00 97.94 192 ASP A CA 1
ATOM 1608 C C . ASP A 1 192 ? 4.226 9.343 -15.830 1.00 97.94 192 ASP A C 1
ATOM 1610 O O . ASP A 1 192 ? 3.385 9.955 -16.499 1.00 97.94 192 ASP A O 1
ATOM 1614 N N . ILE A 1 193 ? 4.965 9.929 -14.895 1.00 96.44 193 ILE A N 1
ATOM 1615 C CA . ILE A 1 193 ? 4.784 11.306 -14.459 1.00 96.44 193 ILE A CA 1
ATOM 1616 C C . ILE A 1 193 ? 5.729 12.218 -15.232 1.00 96.44 193 ILE A C 1
ATOM 1618 O O . ILE A 1 193 ? 6.947 12.108 -15.119 1.00 96.44 193 ILE A O 1
ATOM 1622 N N . ASN A 1 194 ? 5.161 13.226 -15.894 1.00 94.69 194 ASN A N 1
ATOM 1623 C CA . ASN A 1 194 ? 5.924 14.376 -16.372 1.00 94.69 194 ASN A CA 1
ATOM 1624 C C . ASN A 1 194 ? 6.350 15.246 -15.178 1.00 94.69 194 ASN A C 1
ATOM 1626 O O . ASN A 1 194 ? 5.600 16.118 -14.725 1.00 94.69 194 ASN A O 1
ATOM 1630 N N . ILE A 1 195 ? 7.554 15.020 -14.651 1.00 93.44 195 ILE A N 1
ATOM 1631 C CA . ILE A 1 195 ? 8.028 15.706 -13.439 1.00 93.44 195 ILE A CA 1
ATOM 1632 C C . ILE A 1 195 ? 8.117 17.231 -13.612 1.00 93.44 195 ILE A C 1
ATOM 1634 O O . ILE A 1 195 ? 7.856 17.983 -12.669 1.00 93.44 195 ILE A O 1
ATOM 1638 N N . GLU A 1 196 ? 8.402 17.721 -14.823 1.00 92.94 196 GLU A N 1
ATOM 1639 C CA . GLU A 1 196 ? 8.476 19.157 -15.117 1.00 92.94 196 GLU A CA 1
ATOM 1640 C C . GLU A 1 196 ? 7.132 19.858 -14.882 1.00 92.94 196 GLU A C 1
ATOM 1642 O O . GLU A 1 196 ? 7.080 20.972 -14.349 1.00 92.94 196 GLU A O 1
ATOM 1647 N N . SER A 1 197 ? 6.028 19.197 -15.222 1.00 93.06 197 SER A N 1
ATOM 1648 C CA . SER A 1 197 ? 4.674 19.714 -15.022 1.00 93.06 197 SER A CA 1
ATOM 1649 C C . SER A 1 197 ? 4.332 19.846 -13.539 1.00 93.06 197 SER A C 1
ATOM 1651 O O . SER A 1 197 ? 3.758 20.861 -13.133 1.00 93.06 197 SER A O 1
ATOM 1653 N N . TYR A 1 198 ? 4.755 18.882 -12.718 1.00 91.06 198 TYR A N 1
ATOM 1654 C CA . TYR A 1 198 ? 4.545 18.895 -11.266 1.00 91.06 198 TYR A CA 1
ATOM 1655 C C . TYR A 1 198 ? 5.477 19.861 -10.540 1.00 91.06 198 TYR A C 1
ATOM 1657 O O . TYR A 1 198 ? 5.071 20.477 -9.551 1.00 91.06 198 TYR A O 1
ATOM 1665 N N . SER A 1 199 ? 6.679 20.090 -11.074 1.00 93.06 199 SER A N 1
ATOM 1666 C CA . SER A 1 199 ? 7.666 21.009 -10.495 1.00 93.06 199 SER A CA 1
ATOM 1667 C C . SER A 1 199 ? 7.153 22.445 -10.349 1.00 93.06 199 SER A C 1
ATOM 1669 O O . SER A 1 199 ? 7.730 23.237 -9.609 1.00 93.06 199 SER A O 1
ATOM 1671 N N . LYS A 1 200 ? 6.065 22.816 -11.035 1.00 94.00 200 LYS A N 1
ATOM 1672 C CA . LYS A 1 200 ? 5.419 24.133 -10.921 1.00 94.00 200 LYS A CA 1
ATOM 1673 C C . LYS A 1 200 ? 4.630 24.295 -9.619 1.00 94.00 200 LYS A C 1
ATOM 1675 O O . LYS A 1 200 ? 4.500 25.422 -9.148 1.00 94.00 200 LYS A O 1
ATOM 1680 N N . TYR A 1 201 ? 4.144 23.195 -9.047 1.00 93.88 201 TYR A N 1
ATOM 1681 C CA . TYR A 1 201 ? 3.237 23.177 -7.894 1.00 93.88 201 TYR A CA 1
ATOM 1682 C C . TYR A 1 201 ? 3.864 22.545 -6.651 1.00 93.88 201 TYR A C 1
ATOM 1684 O O . TYR A 1 201 ? 3.531 22.938 -5.538 1.00 93.88 201 TYR A O 1
ATOM 1692 N N . ILE A 1 202 ? 4.787 21.602 -6.843 1.00 92.69 202 ILE A N 1
ATOM 1693 C CA . ILE A 1 202 ? 5.466 20.858 -5.781 1.00 92.69 202 ILE A CA 1
ATOM 1694 C C . ILE A 1 202 ? 6.942 21.260 -5.771 1.00 92.69 202 ILE A C 1
ATOM 1696 O O . ILE A 1 202 ? 7.541 21.465 -6.831 1.00 92.69 202 ILE A O 1
ATOM 1700 N N . LYS A 1 203 ? 7.528 21.427 -4.581 1.00 92.75 203 LYS A N 1
ATOM 1701 C CA . LYS A 1 203 ? 8.897 21.930 -4.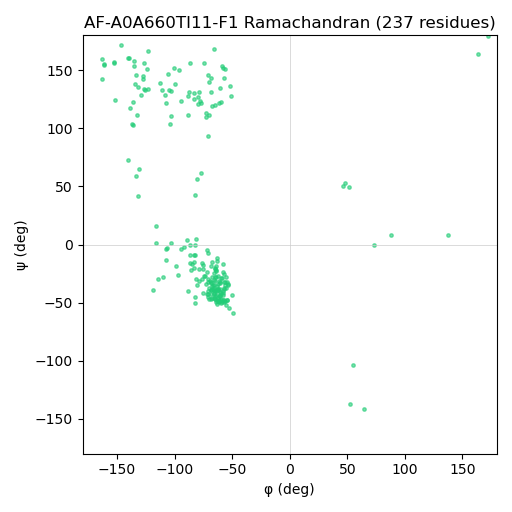384 1.00 92.75 203 LYS A CA 1
ATOM 1702 C C . LYS A 1 203 ? 9.606 21.166 -3.266 1.00 92.75 203 LYS A C 1
ATOM 1704 O O . LYS A 1 203 ? 8.959 20.592 -2.402 1.00 92.75 203 LYS A O 1
ATOM 1709 N N . GLY A 1 204 ? 10.937 21.239 -3.255 1.00 94.12 204 GLY A N 1
ATOM 1710 C CA . GLY A 1 204 ? 11.757 20.686 -2.175 1.00 94.12 204 GLY A CA 1
ATOM 1711 C C . GLY A 1 204 ? 11.650 19.164 -2.069 1.00 94.12 204 GLY A C 1
ATOM 1712 O O . GLY A 1 204 ? 11.559 18.483 -3.089 1.00 94.12 204 GLY A O 1
ATOM 1713 N N . ALA A 1 205 ? 11.642 18.661 -0.833 1.00 92.81 205 ALA A N 1
ATOM 1714 C CA . ALA A 1 205 ? 11.650 17.231 -0.522 1.00 92.81 205 ALA A CA 1
ATOM 1715 C C . ALA A 1 205 ? 10.492 16.453 -1.175 1.00 92.81 205 ALA A C 1
ATOM 1717 O O . ALA A 1 205 ? 10.692 15.331 -1.636 1.00 92.81 205 ALA A O 1
ATOM 1718 N N . ASP A 1 206 ? 9.310 17.061 -1.300 1.00 93.31 206 ASP A N 1
ATOM 1719 C CA . ASP A 1 206 ? 8.157 16.415 -1.937 1.00 93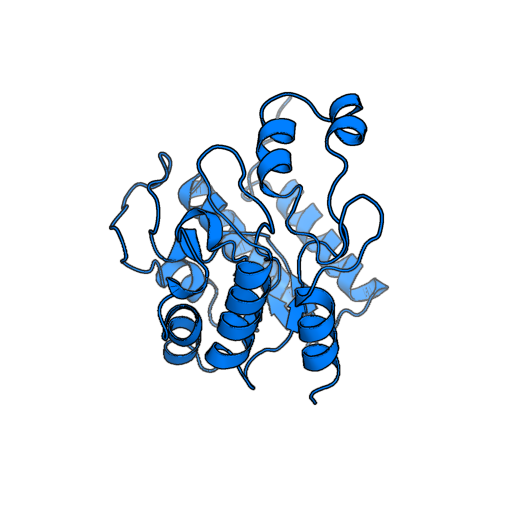.31 206 ASP A CA 1
ATOM 1720 C C . ASP A 1 206 ? 8.397 16.170 -3.433 1.00 93.31 206 ASP A C 1
ATOM 1722 O O . ASP A 1 206 ? 8.044 15.120 -3.965 1.00 93.31 206 ASP A O 1
ATOM 1726 N N . LEU A 1 207 ? 9.039 17.122 -4.124 1.00 94.25 207 LEU A N 1
ATOM 1727 C CA . LEU A 1 207 ? 9.375 16.968 -5.541 1.00 94.25 207 LEU A CA 1
ATOM 1728 C C . LEU A 1 207 ? 10.476 15.918 -5.729 1.00 94.25 207 LEU A C 1
ATOM 1730 O O . LEU A 1 207 ? 10.446 15.155 -6.692 1.00 94.25 207 LEU A O 1
ATOM 1734 N N . GLU A 1 208 ? 11.438 15.869 -4.806 1.00 93.44 208 GLU A N 1
ATOM 1735 C CA . GLU A 1 208 ? 12.487 14.848 -4.812 1.00 93.44 208 GLU A CA 1
ATOM 1736 C C . GLU A 1 208 ? 11.924 13.446 -4.578 1.00 93.44 208 GLU A C 1
ATOM 1738 O O . GLU A 1 208 ? 12.357 12.511 -5.253 1.00 93.44 208 GLU A O 1
ATOM 1743 N N . THR A 1 209 ? 10.950 13.320 -3.674 1.00 93.00 209 THR A N 1
ATOM 1744 C CA . THR A 1 209 ? 10.230 12.072 -3.388 1.00 93.00 209 THR A CA 1
ATOM 1745 C C . THR A 1 209 ? 9.423 11.632 -4.602 1.00 93.00 209 THR A C 1
ATOM 1747 O O . THR A 1 209 ? 9.557 10.494 -5.041 1.00 93.00 209 THR A O 1
ATOM 1750 N N . LEU A 1 210 ? 8.670 12.547 -5.226 1.00 94.88 210 LEU A N 1
ATOM 1751 C CA . LEU A 1 210 ? 7.914 12.264 -6.450 1.00 94.88 210 LEU A CA 1
ATOM 1752 C C . LEU A 1 210 ? 8.809 11.755 -7.592 1.00 94.88 210 LEU A C 1
ATOM 1754 O O . LEU A 1 210 ? 8.377 10.931 -8.395 1.00 94.88 210 LEU A O 1
ATOM 1758 N N . GLY A 1 211 ? 10.063 12.214 -7.637 1.00 95.38 211 GLY A N 1
ATOM 1759 C CA . GLY A 1 211 ? 11.074 11.749 -8.585 1.00 95.38 211 GLY A CA 1
ATOM 1760 C C . GLY A 1 211 ? 11.266 10.228 -8.592 1.00 95.38 211 GLY A C 1
ATOM 1761 O O . GLY A 1 211 ? 11.453 9.652 -9.654 1.00 95.38 211 GLY A O 1
ATOM 1762 N N . PHE A 1 212 ? 11.148 9.557 -7.442 1.00 95.44 212 PHE A N 1
ATOM 1763 C CA . PHE A 1 212 ? 11.304 8.097 -7.345 1.00 95.44 212 PHE A CA 1
ATOM 1764 C C . PHE A 1 212 ? 10.156 7.301 -7.980 1.00 95.44 212 PHE A C 1
ATOM 1766 O O . PHE A 1 212 ? 10.249 6.079 -8.073 1.00 95.44 212 PHE A O 1
ATOM 1773 N N . PHE A 1 213 ? 9.090 7.975 -8.416 1.00 96.56 213 PHE A N 1
ATOM 1774 C CA . PHE A 1 213 ? 7.900 7.352 -8.992 1.00 96.56 213 PHE A CA 1
ATOM 1775 C C . PHE A 1 213 ? 7.682 7.726 -10.460 1.00 96.56 213 PHE A C 1
ATOM 1777 O O . PHE A 1 213 ? 6.694 7.297 -11.057 1.00 96.56 213 PHE A O 1
ATOM 1784 N N . THR A 1 214 ? 8.572 8.521 -11.067 1.00 96.62 214 THR A N 1
ATOM 1785 C CA . THR A 1 214 ? 8.325 9.107 -12.396 1.00 96.62 214 THR A CA 1
ATOM 1786 C C . THR A 1 214 ? 8.121 8.068 -13.479 1.00 96.62 214 THR A C 1
ATOM 1788 O O . THR A 1 214 ? 7.342 8.307 -14.395 1.00 96.62 214 THR A O 1
ATOM 1791 N N . THR A 1 215 ? 8.783 6.921 -13.354 1.00 97.50 215 THR A N 1
ATOM 1792 C CA . THR A 1 215 ? 8.830 5.876 -14.383 1.00 97.50 215 THR A CA 1
ATOM 1793 C C . THR A 1 215 ? 8.179 4.571 -13.929 1.00 97.50 215 THR A C 1
ATOM 1795 O O . THR A 1 215 ? 8.373 3.521 -14.544 1.00 97.50 215 THR A O 1
ATOM 1798 N N . VAL A 1 216 ? 7.387 4.625 -12.851 1.00 98.00 216 VAL A N 1
ATOM 1799 C CA . VAL A 1 216 ? 6.653 3.471 -12.310 1.00 98.00 216 VAL A CA 1
ATOM 1800 C C . VAL A 1 216 ? 5.482 3.062 -13.206 1.00 98.00 216 VAL A C 1
ATOM 1802 O O . VAL A 1 216 ? 5.061 1.907 -13.167 1.00 98.00 216 VAL A O 1
ATOM 1805 N N . GLY A 1 217 ? 4.957 3.972 -14.029 1.00 98.12 217 GLY A N 1
ATOM 1806 C CA . GLY A 1 217 ? 3.798 3.732 -14.880 1.00 98.12 217 GLY A CA 1
ATOM 1807 C C . GLY A 1 217 ? 3.969 2.536 -15.815 1.00 98.12 217 GLY A C 1
ATOM 1808 O O . GLY A 1 217 ? 5.074 2.213 -16.247 1.00 98.12 217 GLY A O 1
ATOM 1809 N N . LEU A 1 218 ? 2.856 1.889 -16.163 1.00 98.12 218 LEU A N 1
ATOM 1810 C CA . LEU A 1 218 ? 2.808 0.834 -17.189 1.00 98.12 218 LEU A CA 1
ATOM 1811 C C . LEU A 1 218 ? 2.690 1.406 -18.617 1.00 98.12 218 LEU A C 1
ATOM 1813 O O . LEU A 1 218 ? 2.801 0.688 -19.610 1.00 98.12 218 LEU A O 1
ATOM 1817 N N . ILE A 1 219 ? 2.468 2.713 -18.725 1.00 98.38 219 ILE A N 1
ATOM 1818 C CA . ILE A 1 219 ? 2.455 3.513 -19.947 1.00 98.38 219 ILE A CA 1
ATOM 1819 C C . ILE A 1 219 ? 3.482 4.627 -19.753 1.00 98.38 219 ILE A C 1
ATOM 1821 O O . ILE A 1 219 ? 3.514 5.265 -18.704 1.00 98.38 219 ILE A O 1
ATOM 1825 N N . SER A 1 220 ? 4.322 4.872 -20.753 1.00 97.62 220 SER A N 1
ATOM 1826 C CA . SER A 1 220 ? 5.296 5.960 -20.708 1.00 97.62 220 SER A CA 1
ATOM 1827 C C . SER A 1 220 ? 4.629 7.339 -20.699 1.00 97.62 220 SER A C 1
ATOM 1829 O O . SER A 1 220 ? 3.447 7.493 -21.021 1.00 97.62 220 SER A O 1
ATOM 1831 N N . GLU A 1 221 ? 5.409 8.382 -20.412 1.00 96.44 221 GLU A N 1
ATOM 1832 C CA . GLU A 1 221 ? 4.898 9.755 -20.333 1.00 96.44 221 GLU A CA 1
ATOM 1833 C C . GLU A 1 221 ? 4.206 10.178 -21.644 1.00 96.44 221 GLU A C 1
ATOM 1835 O O . GLU A 1 221 ? 3.147 10.804 -21.627 1.00 96.44 221 GLU A O 1
ATOM 1840 N N . ASN A 1 222 ? 4.750 9.756 -22.792 1.00 96.00 222 ASN A N 1
ATOM 1841 C CA . ASN A 1 222 ? 4.212 10.065 -24.120 1.00 96.00 222 ASN A CA 1
ATOM 1842 C C . ASN A 1 222 ? 3.033 9.169 -24.560 1.00 96.00 222 ASN A C 1
ATOM 1844 O O . ASN A 1 222 ? 2.573 9.291 -25.697 1.00 96.00 222 ASN A O 1
ATOM 1848 N N . GLY A 1 223 ? 2.548 8.279 -23.691 1.00 97.12 223 GLY A N 1
ATOM 1849 C CA . GLY A 1 223 ? 1.419 7.391 -23.970 1.00 97.12 223 GLY A CA 1
ATOM 1850 C C . GLY A 1 223 ? 1.794 6.060 -24.627 1.00 97.12 223 GLY A C 1
ATOM 1851 O O . GLY A 1 223 ? 0.898 5.323 -25.037 1.00 97.12 223 GLY A O 1
ATOM 1852 N N . THR A 1 224 ? 3.084 5.730 -24.745 1.00 98.06 224 THR A N 1
ATOM 1853 C CA . THR A 1 224 ? 3.522 4.442 -25.304 1.00 98.06 224 THR A CA 1
ATOM 1854 C C . THR A 1 224 ? 3.370 3.338 -24.251 1.00 98.06 224 THR A C 1
ATOM 1856 O O . THR A 1 224 ? 3.950 3.447 -23.172 1.00 98.06 224 THR A O 1
ATOM 1859 N N . PRO A 1 225 ? 2.621 2.255 -24.524 1.00 98.19 225 PRO A N 1
ATOM 1860 C CA . PRO A 1 225 ? 2.530 1.123 -23.604 1.00 98.19 225 PRO A CA 1
ATOM 1861 C C . PRO A 1 225 ? 3.893 0.468 -23.356 1.00 98.19 225 PRO A C 1
ATOM 1863 O O . PRO A 1 225 ? 4.622 0.192 -24.312 1.00 98.19 225 PRO A O 1
ATOM 1866 N N . LYS A 1 226 ? 4.211 0.164 -22.095 1.00 98.25 226 LYS A N 1
ATOM 1867 C CA . LYS A 1 226 ? 5.371 -0.661 -21.728 1.00 98.25 226 LYS A CA 1
ATOM 1868 C C . LYS A 1 226 ? 4.990 -2.151 -21.755 1.00 98.25 226 LYS A C 1
ATOM 1870 O O . LYS A 1 226 ? 3.806 -2.468 -21.595 1.00 98.25 226 LYS A O 1
ATOM 1875 N N . PRO A 1 227 ? 5.952 -3.082 -21.925 1.00 97.31 227 PRO A N 1
ATOM 1876 C CA . PRO A 1 227 ? 5.676 -4.526 -21.959 1.00 97.31 227 PRO A CA 1
ATOM 1877 C C . PRO A 1 227 ? 4.828 -5.021 -20.774 1.00 97.31 227 PRO A C 1
ATOM 1879 O O . PRO A 1 227 ? 3.812 -5.699 -20.972 1.00 97.31 227 PRO A O 1
ATOM 1882 N N . ALA A 1 228 ? 5.146 -4.544 -19.566 1.00 97.69 228 ALA A N 1
ATOM 1883 C CA . ALA A 1 228 ? 4.453 -4.886 -18.328 1.00 97.69 228 ALA A CA 1
ATOM 1884 C C . ALA A 1 228 ? 2.942 -4.586 -18.331 1.00 97.69 228 ALA A C 1
ATOM 1886 O O . ALA A 1 228 ? 2.192 -5.286 -17.648 1.00 97.69 228 ALA A O 1
ATOM 1887 N N . LEU A 1 229 ? 2.450 -3.636 -19.142 1.00 98.00 229 LEU A N 1
ATOM 1888 C CA . LEU A 1 229 ? 1.008 -3.390 -19.271 1.00 98.00 229 LEU A CA 1
ATOM 1889 C C . LEU A 1 229 ? 0.263 -4.626 -19.789 1.00 98.00 229 LEU A C 1
ATOM 1891 O O . LEU A 1 229 ? -0.801 -4.975 -19.283 1.00 98.00 229 LEU A O 1
ATOM 1895 N N . SER A 1 230 ? 0.843 -5.325 -20.768 1.00 97.19 230 SER A N 1
ATOM 1896 C CA . SER A 1 230 ? 0.225 -6.529 -21.338 1.00 97.19 230 SER A CA 1
ATOM 1897 C C . SER A 1 230 ? 0.195 -7.682 -20.332 1.00 97.19 230 SER A C 1
ATOM 1899 O O . SER A 1 230 ? -0.722 -8.505 -20.344 1.00 97.19 230 SER A O 1
ATOM 1901 N N . LEU A 1 231 ? 1.194 -7.772 -19.450 1.00 97.25 231 LEU A N 1
ATOM 1902 C CA . LEU A 1 231 ? 1.202 -8.742 -18.354 1.00 97.25 231 LEU A CA 1
ATOM 1903 C C . LEU A 1 231 ? 0.152 -8.392 -17.292 1.00 97.25 231 LEU A C 1
ATOM 1905 O O . LEU A 1 231 ? -0.643 -9.258 -16.924 1.00 97.25 231 LEU A O 1
ATOM 1909 N N . TRP A 1 232 ? 0.092 -7.127 -16.877 1.00 96.88 232 TRP A N 1
ATOM 1910 C CA . TRP A 1 232 ? -0.915 -6.619 -15.948 1.00 96.88 232 TRP A CA 1
ATOM 1911 C C . TRP A 1 232 ? -2.342 -6.902 -16.429 1.00 96.88 232 TRP A C 1
ATOM 1913 O O . TRP A 1 232 ? -3.166 -7.443 -15.690 1.00 96.88 232 TRP A O 1
ATOM 1923 N N . ASP A 1 233 ? -2.630 -6.615 -17.699 1.00 96.38 233 ASP A N 1
ATOM 1924 C CA . ASP A 1 233 ? -3.937 -6.870 -18.302 1.00 96.38 233 ASP A CA 1
ATOM 1925 C C . ASP A 1 233 ? -4.312 -8.352 -18.280 1.00 96.38 233 ASP A C 1
ATOM 1927 O O . ASP A 1 233 ? -5.462 -8.684 -17.983 1.00 96.38 233 ASP A O 1
ATOM 1931 N N . ARG A 1 234 ? -3.351 -9.256 -18.511 1.00 95.75 234 ARG A N 1
ATOM 1932 C CA . ARG A 1 234 ? -3.592 -10.700 -18.390 1.00 95.75 234 ARG A CA 1
ATOM 1933 C C . ARG A 1 234 ? -3.984 -11.080 -16.968 1.00 95.75 234 ARG A C 1
ATOM 1935 O O . ARG A 1 234 ? -5.006 -11.747 -16.810 1.00 95.75 234 ARG A O 1
ATOM 1942 N N . PHE A 1 235 ? -3.257 -10.623 -15.948 1.00 93.81 235 PHE A N 1
ATOM 1943 C CA . PHE A 1 235 ? -3.581 -10.928 -14.548 1.00 93.81 235 PHE A CA 1
ATOM 1944 C C . PHE A 1 235 ? -4.990 -10.490 -14.155 1.00 93.81 235 PHE A C 1
ATOM 1946 O O . PHE A 1 235 ? -5.689 -11.239 -13.485 1.00 93.81 235 PHE A O 1
ATOM 1953 N N . ARG A 1 236 ? -5.467 -9.342 -14.649 1.00 87.75 236 ARG A N 1
ATOM 1954 C CA . ARG A 1 236 ? -6.841 -8.873 -14.382 1.00 87.75 236 ARG A CA 1
ATOM 1955 C C . ARG A 1 236 ? -7.932 -9.727 -15.035 1.00 87.75 236 ARG A C 1
ATOM 1957 O O . ARG A 1 236 ? -9.098 -9.610 -14.663 1.00 87.75 236 ARG A O 1
ATOM 1964 N N . THR A 1 237 ? -7.582 -10.533 -16.036 1.00 88.50 237 THR A N 1
ATOM 1965 C CA . THR A 1 237 ? -8.523 -11.422 -16.742 1.00 88.50 237 THR A CA 1
ATOM 1966 C C . THR A 1 237 ? -8.489 -12.865 -16.250 1.00 88.50 237 THR A C 1
ATOM 1968 O O . THR A 1 237 ? -9.445 -13.605 -16.494 1.00 88.50 237 THR A O 1
ATOM 1971 N N . LEU A 1 238 ? -7.416 -13.262 -15.564 1.00 79.12 238 LEU A N 1
ATOM 1972 C CA . LEU A 1 238 ? -7.320 -14.550 -14.892 1.00 79.12 238 LEU A CA 1
ATOM 1973 C C . LEU A 1 238 ? -8.220 -14.482 -13.651 1.00 79.12 238 LEU A C 1
ATOM 1975 O O . LEU A 1 238 ? -8.012 -13.652 -12.771 1.00 79.12 238 LEU A O 1
ATOM 1979 N N . LYS A 1 239 ? -9.291 -15.277 -13.663 1.00 52.69 239 LYS A N 1
ATOM 1980 C CA . LYS A 1 239 ? -10.209 -15.432 -12.531 1.00 52.69 239 LYS A CA 1
ATOM 1981 C C . LYS A 1 239 ? -9.685 -16.459 -11.551 1.00 52.69 239 LYS A C 1
ATOM 1983 O O . LYS A 1 239 ? -9.227 -17.510 -12.054 1.00 52.69 239 LYS A O 1
#

pLDDT: mean 94.88, std 6.64, range [50.94, 98.88]

Nearest PDB structures (foldseek):
  3wh9-assembly2_B  TM=5.589E-01  e=2.146E-04  Aspergillus niger
  3wfl-assembly1_A  TM=6.243E-01  e=8.846E-04  Talaromyces trachyspermus
  3tp4-assembly3_A  TM=5.919E-01  e=2.412E-03  synthetic construct
  2x2y-assembly1_A  TM=5.726E-01  e=5.844E-03  Cellulomonas fimi
  1odz-assembly2_B  TM=6.088E-01  e=6.976E-03  Cellvibrio japonicus

Foldseek 3Di:
DDDDPALVDVVVLVVLLVVLVVCCVPPVAQEDASEEQCVVVCLQPVPRSVSVLVSLVVSLVVSCVPRVNYAYAYEHAQCVQQLLDDDPSHPDRDHRDGNVCVRCSCPPSHQAYEYEYECLVRDLALVRQDLQRVLVVVVVDVHAYEHEEYFYAQQDADPRGHHLVRRVSNVCSCCVSRPPSYPYYDYHAQEFDPLVVCCVPDDDPVSVVVSRCRRRHCAYNVRHGGPSVVVVVVSVVPD

Radius of gyration: 18.92 Å; Cα contacts (8 Å, |Δi|>4): 360; chains: 1; bounding box: 45×47×48 Å

Solvent-accessible surface area (backbone atoms only — not comparable to full-atom values): 13287 Å² total; per-residue (Å²): 139,86,87,66,101,41,47,75,34,66,66,55,43,49,52,53,44,52,49,54,51,46,50,45,73,74,64,64,46,65,65,47,74,80,42,74,37,45,54,63,51,36,45,67,35,56,81,46,35,58,31,40,55,54,49,50,53,56,39,51,56,56,42,43,74,79,40,66,79,40,37,40,30,48,26,30,42,45,53,64,40,30,22,72,63,91,55,94,58,46,90,78,82,44,81,67,51,62,50,60,66,74,60,56,71,46,57,88,79,40,64,36,51,30,27,29,45,56,61,56,84,78,30,68,44,36,85,64,56,58,90,52,63,64,29,55,57,60,77,73,46,92,59,40,33,30,36,70,30,30,54,35,41,38,47,65,52,98,89,39,54,39,36,56,64,31,29,40,37,47,53,48,52,53,51,66,38,49,43,94,42,51,74,49,76,39,68,68,41,64,52,21,51,62,61,74,71,46,54,78,83,39,62,68,71,62,41,58,56,52,57,79,49,29,44,31,22,34,16,41,69,90,67,51,74,39,74,35,38,61,53,54,54,49,58,76,67,61,127

Secondary structure (DSSP, 8-state):
-----STTSHHHHHHHHHHHHHHHHHH--SEEE--SSHHHHHHH-HHHHHHHHHHHHHHHHHHHHH-TTSEEE-EEEHHHHTT-S--TT-SS--TT---HHHHHTTTTS-SSEEEEE-GGGT-SSGGGS-TTTTHHHHHH-SS-EEEEEE---SS-BTTB---HHHHHHHHHHHHHHHGGGEEEE--S-SB---HHHHTTT--THHHHHHHTTTT-SSB-TTSPBPHHHHHHHHHHH--

Mean predicted aligned error: 3.71 Å